Protein AF-A0A1I5PZD2-F1 (afdb_monomer)

Foldseek 3Di:
DDWDWLVQLLVLCLPPLNQLLLVLLVVLLVLLVVLLVLLVVLLQVLLVLLQVDDDPVSVVSSVVSLVSSVVSVVSSLVSLQLSLLSVLCSCCCRGVVHNPPDPPVVVVVSSVSSVVVCVVVVVVSVVQSPADLQDVQHHRRCVDDDPDIDDRLVSLLSVLVVLLLVVVVLVVVVVVVVVVVVVVVVVVVVVDVVPGDHDPVSVCSNCVSVVVVVVLVVVLVVLLVVLSVVLVVLSVVCVVPNDPVSSVVSSVSVSVNSSRSDHSPVVCCRVCRSVSVVVVSVD

Secondary structure (DSSP, 8-state):
-----HHHHHHHHTSHHHHHHHHHHHHHHHHHHHHHHHHHHHHHHHHHHHTT---HHHHHHHHHHHHHHHHHHHHHHHHHHHHHHHHHHHHHHHHS--TTSS-HHHHHHHHHHHHHHHHHTHHHHHHHTT-BTTSSS--SBTSS--SS---HHHHHHHHHHHHHHHHHHHHHHHHHHHHHHHHHHHHHHHHHHHH----HHHHHHHHHHHHHHHHHHHHHHHHHHHHHHHHHHHHHHHHHS--HHHHHHHHHHHHHHHTSS----HHHHHHHHHHHHHHHHT-

Sequence (283 aa):
MNLPDSTEIKKRQNEEENIMMQCASGYYFNIGERTNYICWVFCFLSAAISFKGDQIFGVIAMLALDILTIVAGYIMTWSVKIAADLRELFDARVLFNNNEAFDSLKRQYLKEKALRIISVHKDHYEKISKTNGESNPPGKMDWYTFNKDFSPIYSQLECQRQNKWWNKKMVKIRKIILVIILVTLVGTGIIVFSKVTLSAIGLINAFGIVMFRVHERMRSHFKYHDTSVSIDTLYESASKNISIEKIENLQKYINERRHLPVFEMNIVHRLSATKYTKLYNQI

Structure (mmCIF, N/CA/C/O backbone):
data_AF-A0A1I5PZD2-F1
#
_entry.id   AF-A0A1I5PZD2-F1
#
loop_
_atom_site.group_PDB
_atom_site.id
_atom_site.type_symbol
_atom_site.label_atom_id
_atom_site.label_alt_id
_atom_site.label_comp_id
_atom_site.label_asym_id
_atom_site.label_entity_id
_atom_site.label_seq_id
_atom_site.pdbx_PDB_ins_code
_atom_site.Cartn_x
_atom_site.Cartn_y
_atom_site.Cartn_z
_atom_site.occupancy
_atom_site.B_iso_or_equiv
_atom_site.auth_seq_id
_atom_site.auth_comp_id
_atom_site.auth_asym_id
_atom_site.auth_atom_id
_atom_site.pdbx_PDB_model_num
ATOM 1 N N . MET A 1 1 ? -7.670 -11.772 25.496 1.00 62.91 1 MET A N 1
ATOM 2 C CA . MET A 1 1 ? -7.567 -10.394 24.972 1.00 62.91 1 MET A CA 1
ATOM 3 C C . MET A 1 1 ? -8.884 -9.682 25.248 1.00 62.91 1 MET A C 1
ATOM 5 O O . MET A 1 1 ? -9.918 -10.286 24.992 1.00 62.91 1 MET A O 1
ATOM 9 N N . ASN A 1 2 ? -8.870 -8.472 25.819 1.00 82.81 2 ASN A N 1
ATOM 10 C CA . ASN A 1 2 ? -10.099 -7.695 26.025 1.00 82.81 2 ASN A CA 1
ATOM 11 C C . ASN A 1 2 ? -10.330 -6.812 24.794 1.00 82.81 2 ASN A C 1
ATOM 13 O O . ASN A 1 2 ? -9.541 -5.898 24.546 1.00 82.81 2 ASN A O 1
ATOM 17 N N . LEU A 1 3 ? -11.341 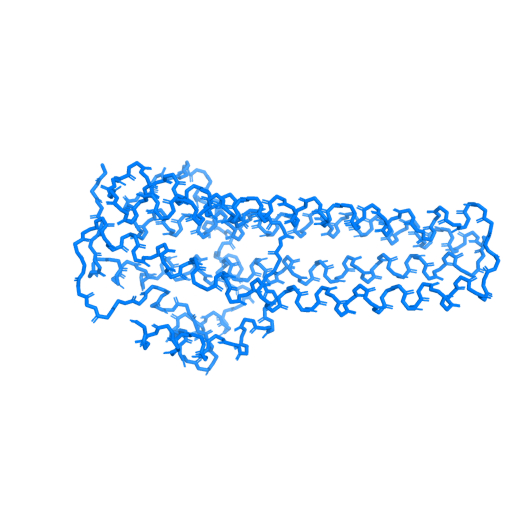-7.148 23.993 1.00 92.00 3 LEU A N 1
ATOM 18 C CA . LEU A 1 3 ? -11.635 -6.439 22.752 1.00 92.00 3 LEU A CA 1
ATOM 19 C C . LEU A 1 3 ? -12.380 -5.126 23.058 1.00 92.00 3 LEU A C 1
ATOM 21 O O . LEU A 1 3 ? -13.299 -5.143 23.876 1.00 92.00 3 LEU A O 1
ATOM 25 N N . PRO A 1 4 ? -12.021 -4.009 22.404 1.00 94.44 4 PRO A N 1
ATOM 26 C CA . PRO A 1 4 ? -12.721 -2.742 22.563 1.00 94.44 4 PRO A CA 1
ATOM 27 C C . PRO A 1 4 ? -14.086 -2.759 21.862 1.00 94.44 4 PRO A C 1
ATOM 29 O O . PRO A 1 4 ? -14.249 -3.378 20.807 1.00 94.44 4 PRO A O 1
ATOM 32 N N . ASP A 1 5 ? -15.065 -2.057 22.428 1.00 96.12 5 ASP A N 1
ATOM 33 C CA . ASP A 1 5 ? -16.354 -1.795 21.780 1.00 96.12 5 ASP A CA 1
ATOM 34 C C . ASP A 1 5 ? -16.271 -0.643 20.758 1.00 96.12 5 ASP A C 1
ATOM 36 O O . ASP A 1 5 ? -15.212 -0.054 20.525 1.00 96.12 5 ASP A O 1
ATOM 40 N N . SER A 1 6 ? -17.386 -0.325 20.091 1.00 96.00 6 SER A N 1
ATOM 41 C CA . SER A 1 6 ? -17.401 0.723 19.061 1.00 96.00 6 SER A CA 1
ATOM 42 C C . SER A 1 6 ? -17.073 2.113 19.612 1.00 96.00 6 SER A C 1
ATOM 44 O O . SER A 1 6 ? -16.479 2.926 18.904 1.00 96.00 6 SER A O 1
ATOM 46 N N . THR A 1 7 ? -17.445 2.402 20.858 1.00 95.62 7 THR A N 1
ATOM 47 C CA . THR A 1 7 ? -17.193 3.695 21.510 1.00 95.62 7 THR A CA 1
ATOM 48 C C . THR A 1 7 ? -15.715 3.844 21.838 1.00 95.62 7 THR A C 1
ATOM 50 O O . THR A 1 7 ? -15.102 4.880 21.566 1.00 95.62 7 THR A O 1
ATOM 53 N N . GLU A 1 8 ? -15.112 2.780 22.354 1.00 95.81 8 GLU A N 1
ATOM 54 C CA . GLU A 1 8 ? -13.692 2.736 22.646 1.00 95.81 8 GLU A CA 1
ATOM 55 C C . GLU A 1 8 ? -12.842 2.810 21.367 1.00 95.81 8 GLU A C 1
ATOM 57 O O . GLU A 1 8 ? -11.879 3.579 21.323 1.00 95.81 8 GLU A O 1
ATOM 62 N N . ILE A 1 9 ? -13.231 2.113 20.291 1.00 96.62 9 ILE A N 1
ATOM 63 C CA . ILE A 1 9 ? -12.571 2.234 18.978 1.00 96.62 9 ILE A CA 1
ATOM 64 C C . ILE A 1 9 ? -12.654 3.674 18.457 1.00 96.62 9 ILE A C 1
ATOM 66 O O . ILE A 1 9 ? -11.632 4.216 18.027 1.00 96.62 9 ILE A O 1
ATOM 70 N N . LYS A 1 10 ? -13.835 4.315 18.531 1.00 96.12 10 LYS A N 1
ATOM 71 C CA . LYS A 1 10 ? -14.034 5.717 18.113 1.00 96.12 10 LYS A CA 1
ATOM 72 C C . LYS A 1 10 ? -13.085 6.674 18.829 1.00 96.12 10 LYS A C 1
ATOM 74 O O . LYS A 1 10 ? -12.551 7.587 18.202 1.00 96.12 10 LYS A O 1
ATOM 79 N N . LYS A 1 11 ? -12.851 6.457 20.123 1.00 96.06 11 LYS A N 1
ATOM 80 C CA . LYS A 1 11 ? -11.901 7.251 20.905 1.00 96.06 11 LYS A CA 1
ATOM 81 C C . LYS A 1 11 ? -10.459 6.963 20.485 1.00 96.06 11 LYS A C 1
ATOM 83 O O . LYS A 1 11 ? -9.738 7.883 20.109 1.00 96.06 11 LYS A O 1
ATOM 88 N N . ARG A 1 12 ? -10.054 5.690 20.505 1.00 95.94 12 ARG A N 1
ATOM 89 C CA . ARG A 1 12 ? -8.665 5.265 20.271 1.00 95.94 12 ARG A CA 1
ATOM 90 C C . ARG A 1 12 ? -8.154 5.653 18.893 1.00 95.94 12 ARG A C 1
ATOM 92 O O . ARG A 1 12 ? -7.040 6.151 18.775 1.00 95.94 12 ARG A O 1
ATOM 99 N N . GLN A 1 13 ? -8.949 5.456 17.841 1.00 96.44 13 GLN A N 1
ATOM 100 C CA . GLN A 1 13 ? -8.508 5.766 16.475 1.00 96.44 13 GLN A CA 1
ATOM 101 C C . GLN A 1 13 ? -8.133 7.241 16.279 1.00 96.44 13 GLN A C 1
ATOM 103 O O . GLN A 1 13 ? -7.307 7.548 15.422 1.00 96.44 13 GLN A O 1
ATOM 108 N N . ASN A 1 14 ? -8.723 8.123 17.090 1.00 96.69 14 ASN A N 1
ATOM 109 C CA . ASN A 1 14 ? -8.531 9.565 17.042 1.00 96.69 14 ASN A CA 1
ATOM 110 C C . ASN A 1 14 ? -7.495 10.072 18.064 1.00 96.69 14 ASN A C 1
ATOM 112 O O . ASN A 1 14 ? -7.301 11.278 18.199 1.00 96.69 14 ASN A O 1
ATOM 116 N N . GLU A 1 15 ? -6.809 9.176 18.779 1.00 96.25 15 GLU A N 1
ATOM 117 C CA . GLU A 1 15 ? -5.638 9.543 19.575 1.00 96.25 15 GLU A CA 1
ATOM 118 C C . GLU A 1 15 ? -4.513 10.041 18.663 1.00 96.25 15 GLU A C 1
ATOM 120 O O . GLU A 1 15 ? -4.276 9.490 17.584 1.00 96.25 15 GLU A O 1
ATOM 125 N N . GLU A 1 16 ? -3.776 11.053 19.125 1.00 94.44 16 GLU A N 1
ATOM 126 C CA . GLU A 1 16 ? -2.736 11.726 18.340 1.00 94.44 16 GLU A CA 1
ATOM 127 C C . GLU A 1 16 ? -1.722 10.742 17.742 1.00 94.44 16 GLU A C 1
ATOM 129 O O . GLU A 1 16 ? -1.409 10.806 16.553 1.00 94.44 16 GLU A O 1
ATOM 134 N N . GLU A 1 17 ? -1.256 9.775 18.534 1.00 93.88 17 GLU A N 1
ATOM 135 C CA . GLU A 1 17 ? -0.272 8.795 18.077 1.00 93.88 17 GLU A CA 1
ATOM 136 C C . GLU A 1 17 ? -0.831 7.860 16.990 1.00 93.88 17 GLU A C 1
ATOM 138 O O . GLU A 1 17 ? -0.124 7.512 16.043 1.00 93.88 17 GLU A O 1
ATOM 143 N N . ASN A 1 18 ? -2.110 7.488 17.077 1.00 95.69 18 ASN A N 1
ATOM 144 C CA . ASN A 1 18 ? -2.757 6.612 16.101 1.00 95.69 18 ASN A CA 1
ATOM 145 C C . ASN A 1 18 ? -3.035 7.364 14.788 1.00 95.69 18 ASN A C 1
ATOM 147 O O . ASN A 1 18 ? -2.766 6.832 13.706 1.00 95.69 18 ASN A O 1
ATOM 151 N N . ILE A 1 19 ? -3.467 8.628 14.864 1.00 96.12 19 ILE A N 1
ATOM 152 C CA . ILE A 1 19 ? -3.591 9.510 13.692 1.00 96.12 19 ILE A CA 1
ATOM 153 C C . ILE A 1 19 ? -2.223 9.709 13.028 1.00 96.12 19 ILE A C 1
ATOM 155 O O . ILE A 1 19 ? -2.100 9.596 11.805 1.00 96.12 19 ILE A O 1
ATOM 159 N N . MET A 1 20 ? -1.173 9.943 13.818 1.00 95.88 20 MET A N 1
ATOM 160 C CA . MET A 1 20 ? 0.204 10.066 13.341 1.00 95.88 20 MET A CA 1
ATOM 161 C C . MET A 1 20 ? 0.630 8.823 12.541 1.00 95.88 20 MET A C 1
ATOM 163 O O . MET A 1 20 ? 1.100 8.950 11.407 1.00 95.88 20 MET A O 1
ATOM 167 N N . MET A 1 21 ? 0.406 7.615 13.073 1.00 95.56 21 MET A N 1
ATOM 168 C CA . MET A 1 21 ? 0.700 6.363 12.359 1.00 95.56 21 MET A CA 1
ATOM 169 C C . MET A 1 21 ? -0.077 6.248 11.042 1.00 95.56 21 MET A C 1
ATOM 171 O O . MET A 1 21 ? 0.491 5.846 10.024 1.00 95.56 21 MET A O 1
ATOM 175 N N . GLN A 1 22 ? -1.351 6.646 11.025 1.00 95.19 22 GLN A N 1
ATOM 176 C CA . GLN A 1 22 ? -2.187 6.612 9.823 1.00 95.19 22 GLN A CA 1
ATOM 177 C C . GLN A 1 22 ? -1.740 7.579 8.736 1.00 95.19 22 GLN A C 1
ATOM 179 O O . GLN A 1 22 ? -1.703 7.233 7.547 1.00 95.19 22 GLN A O 1
ATOM 184 N N . CYS A 1 23 ? -1.393 8.798 9.135 1.00 95.06 23 CYS A N 1
ATOM 185 C CA . CYS A 1 23 ? -0.821 9.792 8.246 1.00 95.06 23 CYS A CA 1
ATOM 186 C C . CYS A 1 23 ? 0.484 9.262 7.647 1.00 95.06 23 CYS A C 1
ATOM 188 O O . CYS A 1 23 ? 0.610 9.196 6.422 1.00 95.06 23 CYS A O 1
ATOM 190 N N . ALA A 1 24 ? 1.414 8.811 8.494 1.00 96.88 24 ALA A N 1
ATOM 191 C CA . ALA A 1 24 ? 2.701 8.267 8.075 1.00 96.88 24 ALA A CA 1
ATOM 192 C C . ALA A 1 24 ? 2.553 7.062 7.132 1.00 96.88 24 ALA A C 1
ATOM 194 O O . ALA A 1 24 ? 3.200 7.029 6.084 1.00 96.88 24 ALA A O 1
ATOM 195 N N . SER A 1 25 ? 1.656 6.120 7.442 1.00 96.25 25 SER A N 1
ATOM 196 C CA . SER A 1 25 ? 1.333 4.982 6.571 1.00 96.25 25 SER A CA 1
ATOM 197 C C . SER A 1 25 ? 0.903 5.457 5.177 1.00 96.25 25 SER A C 1
ATOM 199 O O . SER A 1 25 ? 1.443 5.007 4.165 1.00 96.25 25 SER A O 1
ATOM 201 N N . GLY A 1 26 ? 0.013 6.455 5.108 1.00 93.81 26 GLY A N 1
ATOM 202 C CA . GLY A 1 26 ? -0.402 7.071 3.846 1.00 93.81 26 GLY A CA 1
ATOM 203 C C . GLY A 1 26 ? 0.753 7.698 3.053 1.00 93.81 26 GLY A C 1
ATOM 204 O O . GLY A 1 26 ? 0.819 7.529 1.835 1.00 93.81 26 GLY A O 1
ATOM 205 N N . TYR A 1 27 ? 1.690 8.388 3.712 1.00 94.81 27 TYR A N 1
ATOM 206 C CA . TYR A 1 27 ? 2.874 8.936 3.038 1.00 94.81 27 TYR A CA 1
ATOM 207 C C . TYR A 1 27 ? 3.778 7.843 2.473 1.00 94.81 27 TYR A C 1
ATOM 209 O O . TYR A 1 27 ? 4.188 7.943 1.318 1.00 94.81 27 TYR A O 1
ATOM 217 N N . TYR A 1 28 ? 4.064 6.792 3.241 1.00 96.69 28 TYR A N 1
ATOM 218 C CA . TYR A 1 28 ? 4.914 5.696 2.775 1.00 96.69 28 TYR A CA 1
ATOM 219 C C . TYR A 1 28 ? 4.277 4.906 1.624 1.00 96.69 28 TYR A C 1
ATOM 221 O O . TYR A 1 28 ? 4.975 4.585 0.661 1.00 96.69 28 TYR A O 1
ATOM 229 N N . PHE A 1 29 ? 2.956 4.682 1.638 1.00 95.25 29 PHE A N 1
ATOM 230 C CA . PHE A 1 29 ? 2.258 4.127 0.472 1.00 95.25 29 PHE A CA 1
ATOM 231 C C . PHE A 1 29 ? 2.396 5.031 -0.757 1.00 95.25 29 PHE A C 1
ATOM 233 O O . PHE A 1 29 ? 2.694 4.539 -1.844 1.00 95.25 29 PHE A O 1
ATOM 240 N N . ASN A 1 30 ? 2.258 6.350 -0.585 1.00 93.75 30 ASN A N 1
ATOM 241 C CA . ASN A 1 30 ? 2.423 7.315 -1.674 1.00 93.75 30 ASN A CA 1
ATOM 242 C C . ASN A 1 30 ? 3.857 7.363 -2.214 1.00 93.75 30 ASN A C 1
ATOM 244 O O . ASN A 1 30 ? 4.042 7.549 -3.416 1.00 93.75 30 ASN A O 1
ATOM 248 N N . ILE A 1 31 ? 4.868 7.217 -1.353 1.00 95.12 31 ILE A N 1
ATOM 249 C CA . ILE A 1 31 ? 6.269 7.088 -1.775 1.00 95.12 31 ILE A CA 1
ATOM 250 C C . ILE A 1 31 ? 6.421 5.816 -2.602 1.00 95.12 31 ILE A C 1
ATOM 252 O O . ILE A 1 31 ? 6.886 5.895 -3.734 1.00 95.12 31 ILE A O 1
ATOM 256 N N . GLY A 1 32 ? 5.953 4.673 -2.090 1.00 96.12 32 GLY A N 1
ATOM 257 C CA . GLY A 1 32 ? 5.998 3.405 -2.815 1.00 96.12 32 GLY A CA 1
ATOM 258 C C . GLY A 1 32 ? 5.338 3.497 -4.192 1.00 96.12 32 GLY A C 1
ATOM 259 O O . GLY A 1 32 ? 5.927 3.080 -5.186 1.00 96.12 32 GLY A O 1
ATOM 260 N N . GLU A 1 33 ? 4.162 4.117 -4.276 1.00 94.44 33 GLU A N 1
ATOM 261 C CA . GLU A 1 33 ? 3.443 4.314 -5.535 1.00 94.44 33 GLU A CA 1
ATOM 262 C C . GLU A 1 33 ? 4.227 5.196 -6.521 1.00 94.44 33 GLU A C 1
ATOM 264 O O . GLU A 1 33 ? 4.401 4.823 -7.682 1.00 94.44 33 GLU A O 1
ATOM 269 N N . ARG A 1 34 ? 4.760 6.341 -6.071 1.00 94.56 34 ARG A N 1
ATOM 270 C CA . ARG A 1 34 ? 5.576 7.226 -6.924 1.00 94.56 34 ARG A CA 1
ATOM 271 C C . ARG A 1 34 ? 6.846 6.536 -7.401 1.00 94.56 34 ARG A C 1
ATOM 273 O O . ARG A 1 34 ? 7.188 6.632 -8.575 1.00 94.56 34 ARG A O 1
ATOM 280 N N . THR A 1 35 ? 7.525 5.814 -6.516 1.00 95.19 35 THR A N 1
ATOM 281 C CA . THR A 1 35 ? 8.722 5.050 -6.868 1.00 95.19 35 THR A CA 1
ATOM 282 C C . THR A 1 35 ? 8.395 3.939 -7.867 1.00 95.19 35 THR A C 1
ATOM 284 O O . THR A 1 35 ? 9.183 3.697 -8.777 1.00 95.19 35 THR A O 1
ATOM 287 N N . ASN A 1 36 ? 7.219 3.310 -7.773 1.00 94.31 36 ASN A N 1
ATOM 288 C CA . ASN A 1 36 ? 6.751 2.367 -8.787 1.00 94.31 36 ASN A CA 1
ATOM 289 C C . ASN A 1 36 ? 6.576 3.039 -10.160 1.00 94.31 36 ASN A C 1
ATOM 291 O O . ASN A 1 36 ? 6.979 2.458 -11.163 1.00 94.31 36 ASN A O 1
ATOM 295 N N . TYR A 1 37 ? 6.034 4.260 -10.225 1.00 92.56 37 TYR A N 1
ATOM 296 C CA . TYR A 1 37 ? 5.949 5.005 -11.488 1.00 92.56 37 TYR A CA 1
ATOM 297 C C . TYR A 1 37 ? 7.329 5.350 -12.054 1.00 92.56 37 TYR A C 1
ATOM 299 O O . TYR A 1 37 ? 7.573 5.114 -13.233 1.00 92.56 37 TYR A O 1
ATOM 307 N N . ILE A 1 38 ? 8.251 5.828 -11.213 1.00 94.62 38 ILE A N 1
ATOM 308 C CA . ILE A 1 38 ? 9.642 6.108 -11.607 1.00 94.62 38 ILE A CA 1
ATOM 309 C C . ILE A 1 38 ? 10.322 4.844 -12.149 1.00 94.62 38 ILE A C 1
ATOM 311 O O . ILE A 1 38 ? 10.994 4.893 -13.172 1.00 94.62 38 ILE A O 1
ATOM 315 N N . CYS A 1 39 ? 10.097 3.701 -11.501 1.00 94.19 39 CYS A N 1
ATOM 316 C CA . CYS A 1 39 ? 10.617 2.413 -11.940 1.00 94.19 39 CYS A CA 1
ATOM 317 C C . CYS A 1 39 ? 10.148 2.066 -13.363 1.00 94.19 39 CYS A C 1
ATOM 319 O O . CYS A 1 39 ? 10.972 1.728 -14.206 1.00 94.19 39 CYS A O 1
ATOM 321 N N . TRP A 1 40 ? 8.855 2.228 -13.667 1.00 92.81 40 TRP A N 1
ATOM 322 C CA . TRP A 1 40 ? 8.338 2.017 -15.024 1.00 92.81 40 TRP A CA 1
ATOM 323 C C . TRP A 1 40 ? 8.907 3.005 -16.044 1.00 92.81 40 TRP A C 1
ATOM 325 O O . TRP A 1 40 ? 9.207 2.606 -17.166 1.00 92.81 40 TRP A O 1
ATOM 335 N N . VAL A 1 41 ? 9.100 4.270 -15.659 1.00 94.00 41 VAL A N 1
ATOM 336 C CA . VAL A 1 41 ? 9.759 5.265 -16.518 1.00 94.00 41 VAL A CA 1
ATOM 337 C C . VAL A 1 41 ? 11.179 4.816 -16.865 1.00 94.00 41 VAL A C 1
ATOM 339 O O . VAL A 1 41 ? 11.531 4.813 -18.040 1.00 94.00 41 VAL A O 1
ATOM 342 N N . PHE A 1 42 ? 11.973 4.374 -15.886 1.00 94.81 42 PHE A N 1
ATOM 343 C CA . PHE A 1 42 ? 13.318 3.857 -16.150 1.00 94.81 42 PHE A CA 1
ATOM 344 C C . PHE A 1 42 ? 13.305 2.610 -17.039 1.00 94.81 42 PHE A C 1
ATOM 346 O O . PHE A 1 42 ? 14.091 2.558 -17.982 1.00 94.81 42 PHE A O 1
ATOM 353 N N . CYS A 1 43 ? 12.373 1.670 -16.834 1.00 91.56 43 CYS A N 1
ATOM 354 C CA . CYS A 1 43 ? 12.221 0.510 -17.720 1.00 91.56 43 CYS A CA 1
ATOM 355 C C . CYS A 1 43 ? 11.962 0.916 -19.173 1.00 91.56 43 CYS A C 1
ATOM 357 O O . CYS A 1 43 ? 12.612 0.406 -20.082 1.00 91.56 43 CYS A O 1
ATOM 359 N N . PHE A 1 44 ? 11.012 1.826 -19.405 1.00 89.25 44 PHE A N 1
ATOM 360 C CA . PHE A 1 44 ? 10.661 2.238 -20.763 1.00 89.25 44 PHE A CA 1
ATOM 361 C C . PHE A 1 44 ? 11.753 3.081 -21.416 1.00 89.25 44 PHE A C 1
ATOM 363 O O . PHE A 1 44 ? 11.966 2.950 -22.617 1.00 89.25 44 PHE A O 1
ATOM 370 N N . LEU A 1 45 ? 12.468 3.908 -20.650 1.00 91.25 45 LEU A N 1
ATOM 371 C CA . LEU A 1 45 ? 13.627 4.642 -21.158 1.00 91.25 45 LEU A CA 1
ATOM 372 C C . LEU A 1 45 ? 14.775 3.697 -21.528 1.00 91.25 45 LEU A C 1
ATOM 374 O O . LEU A 1 45 ? 15.362 3.871 -22.592 1.00 91.25 45 LEU A O 1
ATOM 378 N N . SER A 1 46 ? 15.052 2.686 -20.698 1.00 90.00 46 SER A N 1
ATOM 379 C CA . SER A 1 46 ? 16.064 1.662 -20.988 1.00 90.00 46 SER A CA 1
ATOM 380 C C . SER A 1 46 ? 15.726 0.936 -22.295 1.00 90.00 46 SER A C 1
ATOM 382 O O . SER A 1 46 ? 16.516 0.954 -23.240 1.00 90.00 46 SER A O 1
ATOM 384 N N . ALA A 1 47 ? 14.482 0.459 -22.420 1.00 86.38 47 ALA A N 1
ATOM 385 C CA . ALA A 1 47 ? 13.983 -0.179 -23.637 1.00 86.38 47 ALA A CA 1
ATOM 386 C C . ALA A 1 47 ? 14.040 0.743 -24.870 1.00 86.38 47 ALA A C 1
ATOM 388 O O . ALA A 1 47 ? 14.409 0.315 -25.962 1.00 86.38 47 ALA A O 1
ATOM 389 N N . ALA A 1 48 ? 13.702 2.027 -24.706 1.00 85.44 48 ALA A N 1
ATOM 390 C CA . ALA A 1 48 ? 13.738 3.012 -25.784 1.00 85.44 48 ALA A CA 1
ATOM 391 C C . ALA A 1 48 ? 15.155 3.234 -26.335 1.00 85.44 48 ALA A C 1
ATOM 393 O O . ALA A 1 48 ? 15.325 3.404 -27.544 1.00 85.44 48 ALA A O 1
ATOM 394 N N . ILE A 1 49 ? 16.171 3.227 -25.466 1.00 86.69 49 ILE A N 1
ATOM 395 C CA . ILE A 1 49 ? 17.576 3.359 -25.871 1.00 86.69 49 ILE A CA 1
ATOM 396 C C . ILE A 1 49 ? 18.025 2.120 -26.652 1.00 86.69 49 ILE A C 1
ATOM 398 O O . ILE A 1 49 ? 18.735 2.277 -27.646 1.00 86.69 49 ILE A O 1
ATOM 402 N N . SER A 1 50 ? 17.545 0.922 -26.292 1.00 80.56 50 SER A N 1
ATOM 403 C CA . SER A 1 50 ? 17.867 -0.321 -27.013 1.00 80.56 50 SER A CA 1
ATOM 404 C C . SER A 1 50 ? 17.476 -0.270 -28.495 1.00 80.56 50 SER A C 1
ATOM 406 O O . SER A 1 50 ? 18.139 -0.880 -29.330 1.00 80.56 50 SER A O 1
ATOM 408 N N . PHE A 1 51 ? 16.443 0.501 -28.856 1.00 77.56 51 PHE A N 1
ATOM 409 C CA . PHE A 1 51 ? 16.015 0.664 -30.250 1.00 77.56 51 PHE A CA 1
ATOM 410 C C . PHE A 1 51 ? 16.935 1.553 -31.103 1.00 77.56 51 PHE A C 1
ATOM 412 O O . PHE A 1 51 ? 16.795 1.557 -32.324 1.00 77.56 51 PHE A O 1
ATOM 419 N N . LYS A 1 52 ? 17.876 2.300 -30.506 1.00 75.38 52 LYS A N 1
ATOM 420 C CA . LYS A 1 52 ? 18.815 3.173 -31.240 1.00 75.38 52 LYS A CA 1
ATOM 421 C C . LYS A 1 52 ? 20.112 2.475 -31.684 1.00 75.38 52 LYS A C 1
ATOM 423 O O . LYS A 1 52 ? 20.931 3.111 -32.345 1.00 75.38 52 LYS A O 1
ATOM 428 N N . GLY A 1 53 ? 20.278 1.186 -31.376 1.00 65.50 53 GLY A N 1
ATOM 429 C CA . GLY A 1 53 ? 21.439 0.376 -31.763 1.00 65.50 53 GLY A CA 1
ATOM 430 C C . GLY A 1 53 ? 22.586 0.376 -30.743 1.00 65.50 53 GLY A C 1
ATOM 431 O O . GLY A 1 53 ? 22.560 1.087 -29.738 1.00 65.50 53 GLY A O 1
ATOM 432 N N . ASP A 1 54 ? 23.609 -0.436 -31.018 1.00 67.25 54 ASP A N 1
ATOM 433 C CA . ASP A 1 54 ? 24.651 -0.840 -30.058 1.00 67.25 54 ASP A CA 1
ATOM 434 C C . ASP A 1 54 ? 25.816 0.164 -29.941 1.00 67.25 54 ASP A C 1
ATOM 436 O O . ASP A 1 54 ? 26.993 -0.180 -30.055 1.00 67.25 54 ASP A O 1
ATOM 440 N N . GLN A 1 55 ? 25.510 1.443 -29.708 1.00 80.38 55 GLN A N 1
ATOM 441 C CA . GLN A 1 55 ? 26.542 2.426 -29.360 1.00 80.38 55 GLN A CA 1
ATOM 442 C C . GLN A 1 55 ? 26.980 2.247 -27.901 1.00 80.38 55 GLN A C 1
ATOM 444 O O . GLN A 1 55 ? 26.138 2.113 -27.013 1.00 80.38 55 GLN A O 1
ATOM 449 N N . ILE A 1 56 ? 28.287 2.328 -27.624 1.00 83.06 56 ILE A N 1
ATOM 450 C CA . ILE A 1 56 ? 28.841 2.082 -26.278 1.00 83.06 56 ILE A CA 1
ATOM 451 C C . ILE A 1 56 ? 28.204 2.968 -25.194 1.00 83.06 56 ILE A C 1
ATOM 453 O O . ILE A 1 56 ? 27.859 2.487 -24.117 1.00 83.06 56 ILE A O 1
ATOM 457 N N . PHE A 1 57 ? 27.948 4.242 -25.505 1.00 85.00 57 PHE A N 1
ATOM 458 C CA . PHE A 1 57 ? 27.250 5.163 -24.604 1.00 85.00 57 PHE A CA 1
ATOM 459 C C . PHE A 1 57 ? 25.783 4.773 -24.378 1.00 85.00 57 PHE A C 1
ATOM 461 O O . PHE A 1 57 ? 25.273 4.944 -23.273 1.00 85.00 57 PHE A O 1
ATOM 468 N N . GLY A 1 58 ? 25.117 4.216 -25.393 1.00 85.31 58 GLY A N 1
ATOM 469 C CA . GLY A 1 58 ? 23.762 3.679 -25.273 1.00 85.31 58 GLY A CA 1
ATOM 470 C C . GLY A 1 58 ? 23.716 2.480 -24.330 1.00 85.31 58 GLY A C 1
ATOM 471 O O . GLY A 1 58 ? 22.879 2.445 -23.433 1.00 85.31 58 GLY A O 1
ATOM 472 N N . VAL A 1 59 ? 24.667 1.549 -24.458 1.00 84.00 59 VAL A N 1
ATOM 473 C CA . VAL A 1 59 ? 24.788 0.383 -23.564 1.00 84.00 59 VAL A CA 1
ATOM 474 C C . VAL A 1 59 ? 25.011 0.805 -22.114 1.00 84.00 59 VAL A C 1
ATOM 476 O O . VAL A 1 59 ? 24.304 0.335 -21.225 1.00 84.00 59 VAL A O 1
ATOM 479 N N . ILE A 1 60 ? 25.933 1.739 -21.868 1.00 88.56 60 ILE A N 1
ATOM 480 C CA . ILE A 1 60 ? 26.192 2.261 -20.518 1.00 88.56 60 ILE A CA 1
ATOM 481 C C . ILE A 1 60 ? 24.936 2.926 -19.936 1.00 88.56 60 ILE A C 1
ATOM 483 O O . ILE A 1 60 ? 24.590 2.681 -18.779 1.00 88.56 60 ILE A O 1
ATOM 487 N N . ALA A 1 61 ? 24.230 3.739 -20.728 1.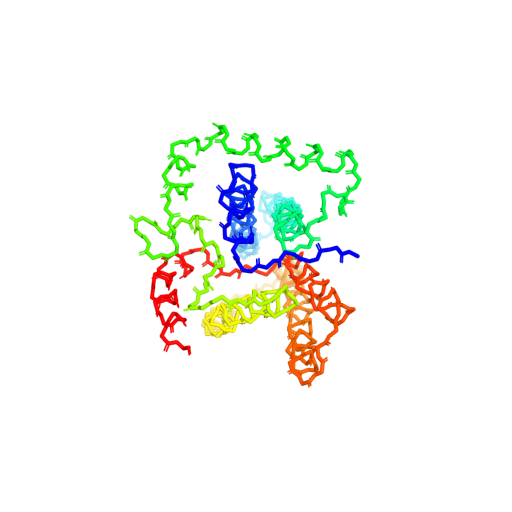00 90.31 61 ALA A N 1
ATOM 488 C CA . ALA A 1 61 ? 23.010 4.409 -20.284 1.00 90.31 61 ALA A CA 1
ATOM 489 C C . ALA A 1 61 ? 21.886 3.416 -19.937 1.00 90.31 61 ALA A C 1
ATOM 491 O O . ALA A 1 61 ? 21.214 3.595 -18.921 1.00 90.31 61 ALA A O 1
ATOM 492 N N . MET A 1 62 ? 21.708 2.355 -20.733 1.00 89.44 62 MET A N 1
ATOM 493 C CA . MET A 1 62 ? 20.744 1.283 -20.448 1.00 89.44 62 MET A CA 1
ATOM 494 C C . MET A 1 62 ? 21.064 0.577 -19.131 1.00 89.44 62 MET A C 1
ATOM 496 O O . MET A 1 62 ? 20.213 0.511 -18.248 1.00 89.44 62 MET A O 1
ATOM 500 N N . LEU A 1 63 ? 22.313 0.135 -18.948 1.00 88.88 63 LEU A N 1
ATOM 501 C CA . LEU A 1 63 ? 22.737 -0.540 -17.717 1.00 88.88 63 LEU A CA 1
ATOM 502 C C . LEU A 1 63 ? 22.532 0.344 -16.480 1.00 88.88 63 LEU A C 1
ATOM 504 O O . LEU A 1 63 ? 22.072 -0.133 -15.442 1.00 88.88 63 LEU A O 1
ATOM 508 N N . ALA A 1 64 ? 22.821 1.644 -16.586 1.00 92.94 64 ALA A N 1
ATOM 509 C CA . ALA A 1 64 ? 22.563 2.590 -15.507 1.00 92.94 64 ALA A CA 1
ATOM 510 C C . ALA A 1 64 ? 21.062 2.686 -15.173 1.00 92.94 64 ALA A C 1
ATOM 512 O O . ALA A 1 64 ? 20.692 2.648 -13.998 1.00 92.94 64 ALA A O 1
ATOM 513 N N . LEU A 1 65 ? 20.187 2.767 -16.181 1.00 94.56 65 LEU A N 1
ATOM 514 C CA . LEU A 1 65 ? 18.732 2.796 -15.986 1.00 94.56 65 LEU A CA 1
ATOM 515 C C . LEU A 1 65 ? 18.190 1.487 -15.400 1.00 94.56 65 LEU A C 1
ATOM 517 O O . LEU A 1 65 ? 17.284 1.527 -14.565 1.00 94.56 65 LEU A O 1
ATOM 521 N N . ASP A 1 66 ? 18.754 0.342 -15.770 1.00 92.00 66 ASP A N 1
ATOM 522 C CA . ASP A 1 66 ? 18.370 -0.960 -15.219 1.00 92.00 66 ASP A CA 1
ATOM 523 C C . ASP A 1 66 ? 18.757 -1.072 -13.738 1.00 92.00 66 ASP A C 1
ATOM 525 O O . ASP A 1 66 ? 17.942 -1.481 -12.905 1.00 92.00 66 ASP A O 1
ATOM 529 N N . ILE A 1 67 ? 19.954 -0.608 -13.365 1.00 94.00 67 ILE A N 1
ATOM 530 C CA . ILE A 1 67 ? 20.371 -0.514 -11.957 1.00 94.00 67 ILE A CA 1
ATOM 531 C C . ILE A 1 67 ? 19.422 0.409 -11.184 1.00 94.00 67 ILE A C 1
ATOM 533 O O . ILE A 1 67 ? 18.921 0.037 -10.119 1.00 94.00 67 ILE A O 1
ATOM 537 N N . LEU A 1 68 ? 19.113 1.591 -11.726 1.00 96.38 68 LEU A N 1
ATOM 538 C CA . LEU A 1 68 ? 18.170 2.528 -11.109 1.00 96.38 68 LEU A CA 1
ATOM 539 C C . LEU A 1 68 ? 16.762 1.928 -10.976 1.00 96.38 68 LEU A C 1
ATOM 541 O O . LEU A 1 68 ? 16.085 2.161 -9.973 1.00 96.38 68 LEU A O 1
ATOM 545 N N . THR A 1 69 ? 16.335 1.116 -11.943 1.00 95.19 69 THR A N 1
ATOM 546 C CA . THR A 1 69 ? 15.069 0.372 -11.909 1.00 95.19 69 THR A CA 1
ATOM 547 C C . THR A 1 69 ? 15.033 -0.598 -10.729 1.00 95.19 69 THR A C 1
ATOM 549 O O . THR A 1 69 ? 14.047 -0.620 -9.986 1.00 95.19 69 THR A O 1
ATOM 552 N N . ILE A 1 70 ? 16.103 -1.371 -10.524 1.00 93.19 70 ILE A N 1
ATOM 553 C CA . ILE A 1 70 ? 16.223 -2.328 -9.414 1.00 93.19 70 ILE A CA 1
ATOM 554 C C . ILE A 1 70 ? 16.223 -1.592 -8.068 1.00 93.19 70 ILE A C 1
ATOM 556 O O . ILE A 1 70 ? 15.461 -1.951 -7.165 1.00 93.19 70 ILE A O 1
ATOM 560 N N . VAL A 1 71 ? 17.008 -0.516 -7.947 1.00 96.06 71 VAL A N 1
ATOM 561 C CA . VAL A 1 71 ? 17.064 0.321 -6.735 1.00 96.06 71 VAL A CA 1
ATOM 562 C C . VAL A 1 71 ? 15.690 0.917 -6.416 1.00 96.06 71 VAL A C 1
ATOM 564 O O . VAL A 1 71 ? 15.225 0.834 -5.276 1.00 96.06 71 VAL A O 1
ATOM 567 N N . ALA A 1 72 ? 14.987 1.453 -7.417 1.00 96.31 72 ALA A N 1
ATOM 568 C CA . ALA A 1 72 ? 13.621 1.939 -7.254 1.00 96.31 72 ALA A CA 1
ATOM 569 C C . ALA A 1 72 ? 12.673 0.812 -6.801 1.00 96.31 72 ALA A C 1
ATOM 571 O O . ALA A 1 72 ? 11.868 1.004 -5.889 1.00 96.31 72 ALA A O 1
ATOM 572 N N . GLY A 1 73 ? 12.798 -0.392 -7.368 1.00 94.50 73 GLY A N 1
ATOM 573 C CA . GLY A 1 73 ? 12.036 -1.572 -6.950 1.00 94.50 73 GLY A CA 1
ATOM 574 C C . GLY A 1 73 ? 12.233 -1.933 -5.471 1.00 94.50 73 GLY A C 1
ATOM 575 O O . GLY A 1 73 ? 11.258 -2.242 -4.772 1.00 94.50 73 GLY A O 1
ATOM 576 N N . TYR A 1 74 ? 13.465 -1.828 -4.972 1.00 95.06 74 TYR A N 1
ATOM 577 C CA . TYR A 1 74 ? 13.779 -2.036 -3.559 1.00 95.06 74 TYR A CA 1
ATOM 578 C C . TYR A 1 74 ? 13.147 -0.959 -2.666 1.00 95.06 74 TYR A C 1
ATOM 580 O O . TYR A 1 74 ? 12.427 -1.288 -1.720 1.00 95.06 74 TYR A O 1
ATOM 588 N N . ILE A 1 75 ? 13.332 0.324 -3.001 1.00 96.69 75 ILE A N 1
ATOM 589 C CA . ILE A 1 75 ? 12.768 1.461 -2.248 1.00 96.69 75 ILE A CA 1
ATOM 590 C C . ILE A 1 75 ? 11.238 1.380 -2.186 1.00 96.69 75 ILE A C 1
ATOM 592 O O . ILE A 1 75 ? 10.635 1.619 -1.136 1.00 96.69 75 ILE A O 1
ATOM 596 N N . MET A 1 76 ? 10.603 1.008 -3.298 1.00 96.06 76 MET A N 1
ATOM 597 C CA . MET A 1 76 ? 9.159 0.811 -3.388 1.00 96.06 76 MET A CA 1
ATOM 598 C C . MET A 1 76 ? 8.686 -0.270 -2.406 1.00 96.06 76 MET A C 1
ATOM 600 O O . MET A 1 76 ? 7.760 -0.032 -1.631 1.00 96.06 76 MET A O 1
ATOM 604 N N . THR A 1 77 ? 9.324 -1.443 -2.414 1.00 95.00 77 THR A N 1
ATOM 605 C CA . THR A 1 77 ? 8.954 -2.569 -1.538 1.00 95.00 77 THR A CA 1
ATOM 606 C C . THR A 1 77 ? 9.184 -2.234 -0.066 1.00 95.00 77 THR A C 1
ATOM 608 O O . THR A 1 77 ? 8.329 -2.500 0.777 1.00 95.00 77 THR A O 1
ATOM 611 N N . TRP A 1 78 ? 10.308 -1.585 0.240 1.00 96.31 78 TRP A N 1
ATOM 612 C CA . TRP A 1 78 ? 10.619 -1.098 1.580 1.00 96.31 78 TRP A CA 1
ATOM 613 C C . TRP A 1 78 ? 9.567 -0.105 2.093 1.00 96.31 78 TRP A C 1
ATOM 615 O O . TRP A 1 78 ? 9.091 -0.235 3.221 1.00 96.31 78 TRP A O 1
ATOM 625 N N . SER A 1 79 ? 9.149 0.842 1.249 1.00 97.19 79 SER A N 1
ATOM 626 C CA . SER A 1 79 ? 8.136 1.841 1.608 1.00 97.19 79 SER A CA 1
ATOM 627 C C . SER A 1 79 ? 6.775 1.196 1.877 1.00 97.19 79 SER A C 1
ATOM 629 O O . SER A 1 79 ? 6.133 1.521 2.872 1.00 97.19 79 SER A O 1
ATOM 631 N N . VAL A 1 80 ? 6.358 0.234 1.044 1.00 96.56 80 VAL A N 1
ATOM 632 C CA . VAL A 1 80 ? 5.124 -0.544 1.262 1.00 96.56 80 VAL A CA 1
ATOM 633 C C . VAL A 1 80 ? 5.173 -1.297 2.586 1.00 96.56 80 VAL A C 1
ATOM 635 O O . VAL A 1 80 ? 4.198 -1.270 3.330 1.00 96.56 80 VAL A O 1
ATOM 638 N N . LYS A 1 81 ? 6.311 -1.919 2.912 1.00 96.88 81 LYS A N 1
ATOM 639 C CA . LYS A 1 81 ? 6.477 -2.648 4.172 1.00 96.88 81 LYS A CA 1
ATOM 640 C C . LYS A 1 81 ? 6.307 -1.732 5.384 1.00 96.88 81 LYS A C 1
ATOM 642 O O . LYS A 1 81 ? 5.525 -2.053 6.266 1.00 96.88 81 LYS A O 1
ATOM 647 N N . ILE A 1 82 ? 6.955 -0.565 5.400 1.00 97.75 82 ILE A N 1
ATOM 648 C CA . ILE A 1 82 ? 6.776 0.404 6.497 1.00 97.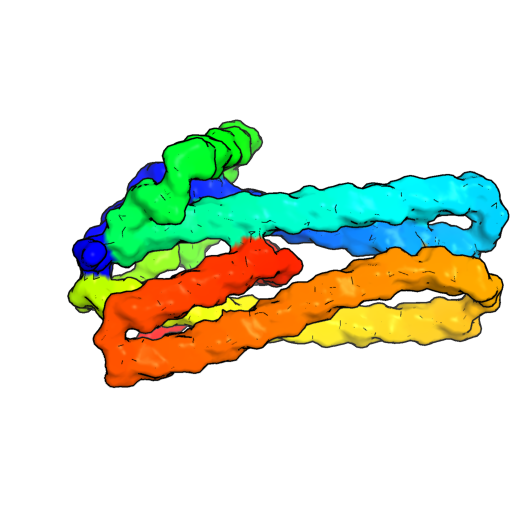75 82 ILE A CA 1
ATOM 649 C C . ILE A 1 82 ? 5.324 0.875 6.586 1.00 97.75 82 ILE A C 1
ATOM 651 O O . ILE A 1 82 ? 4.775 0.978 7.681 1.00 97.75 82 ILE A O 1
ATOM 655 N N . ALA A 1 83 ? 4.694 1.162 5.447 1.00 97.56 83 ALA A N 1
ATOM 656 C CA . ALA A 1 83 ? 3.308 1.602 5.423 1.00 97.56 83 ALA A CA 1
ATOM 657 C C . ALA A 1 83 ? 2.354 0.543 5.996 1.00 97.56 83 ALA A C 1
ATOM 659 O O . ALA A 1 83 ? 1.456 0.884 6.772 1.00 97.56 83 ALA A O 1
ATOM 660 N N . ALA A 1 84 ? 2.565 -0.725 5.635 1.00 97.25 84 ALA A N 1
ATOM 661 C CA . ALA A 1 84 ? 1.802 -1.863 6.126 1.00 97.25 84 ALA A CA 1
ATOM 662 C C . ALA A 1 84 ? 2.045 -2.109 7.621 1.00 97.25 84 ALA A C 1
ATOM 664 O O . ALA A 1 84 ? 1.071 -2.194 8.363 1.00 97.25 84 ALA A O 1
ATOM 665 N N . ASP A 1 85 ? 3.303 -2.103 8.069 1.00 97.62 85 ASP A N 1
ATOM 666 C CA . ASP A 1 85 ? 3.684 -2.249 9.480 1.00 97.62 85 ASP A CA 1
ATOM 667 C C . ASP A 1 85 ? 3.037 -1.158 10.361 1.00 97.62 85 ASP A C 1
ATOM 669 O O . ASP A 1 85 ? 2.497 -1.443 11.427 1.00 97.62 85 ASP A O 1
ATOM 673 N N . LEU A 1 86 ? 3.043 0.106 9.911 1.00 97.69 86 LEU A N 1
ATOM 674 C CA . LEU A 1 86 ? 2.386 1.215 10.623 1.00 97.69 86 LEU A CA 1
ATOM 675 C C . LEU A 1 86 ? 0.871 1.007 10.740 1.00 97.69 86 LEU A C 1
ATOM 677 O O . LEU A 1 86 ? 0.274 1.299 11.776 1.00 97.69 86 LEU A O 1
ATOM 681 N N . ARG A 1 87 ? 0.243 0.508 9.671 1.00 96.00 87 ARG A N 1
ATOM 682 C CA . ARG A 1 87 ? -1.197 0.235 9.620 1.00 96.00 87 ARG A CA 1
ATOM 683 C C . ARG A 1 87 ? -1.576 -0.956 10.503 1.00 96.00 87 ARG A C 1
ATOM 685 O O . ARG A 1 87 ? -2.628 -0.937 11.130 1.00 96.00 87 ARG A O 1
ATOM 692 N N . GLU A 1 88 ? -0.723 -1.972 10.549 1.00 96.62 88 GLU A N 1
ATOM 693 C CA . GLU A 1 88 ? -0.864 -3.135 11.420 1.00 96.62 88 GLU A CA 1
ATOM 694 C C . GLU A 1 88 ? -0.709 -2.756 12.893 1.00 96.62 88 GLU A C 1
ATOM 696 O O . GLU A 1 88 ? -1.546 -3.144 13.703 1.00 96.62 88 GLU A O 1
ATOM 701 N N . LEU A 1 89 ? 0.285 -1.928 13.233 1.00 96.12 89 LEU A N 1
ATOM 702 C CA . LEU A 1 89 ? 0.448 -1.411 14.592 1.00 96.12 89 LEU A CA 1
ATOM 703 C C . LEU A 1 89 ? -0.762 -0.569 15.019 1.00 96.12 89 LEU A C 1
ATOM 705 O O . LEU A 1 89 ? -1.240 -0.711 16.143 1.00 96.12 89 LEU A O 1
ATOM 709 N N . PHE A 1 90 ? -1.292 0.267 14.123 1.00 96.69 90 PHE A N 1
ATOM 710 C CA . PHE A 1 90 ? -2.540 0.984 14.378 1.00 96.69 90 PHE A CA 1
ATOM 711 C C . PHE A 1 90 ? -3.704 0.023 14.645 1.00 96.69 90 PHE A C 1
ATOM 713 O O . PHE A 1 90 ? -4.380 0.169 15.659 1.00 96.69 90 PHE A O 1
ATOM 720 N N . ASP A 1 91 ? -3.944 -0.958 13.767 1.00 95.94 91 ASP A N 1
ATOM 721 C CA . ASP A 1 91 ? -5.076 -1.879 13.924 1.00 95.94 91 ASP A CA 1
ATOM 722 C C . ASP A 1 91 ? -4.926 -2.703 15.212 1.00 95.94 91 ASP A C 1
ATOM 724 O O . ASP A 1 91 ? -5.898 -2.879 15.940 1.00 95.94 91 ASP A O 1
ATOM 728 N N . ALA A 1 92 ? -3.712 -3.133 15.561 1.00 95.00 92 ALA A N 1
ATOM 729 C CA . ALA A 1 92 ? -3.437 -3.820 16.818 1.00 95.00 92 ALA A CA 1
ATOM 730 C C . ALA A 1 92 ? -3.820 -2.977 18.048 1.00 95.00 92 ALA A C 1
ATOM 732 O O . ALA A 1 92 ? -4.510 -3.464 18.946 1.00 95.00 92 ALA A O 1
ATOM 733 N N . ARG A 1 93 ? -3.437 -1.696 18.077 1.00 94.75 93 ARG A N 1
ATOM 734 C CA . ARG A 1 93 ? -3.745 -0.778 19.188 1.00 94.75 93 ARG A CA 1
ATOM 735 C C . ARG A 1 93 ? -5.228 -0.416 19.261 1.00 94.75 93 ARG A C 1
ATOM 737 O O . ARG A 1 93 ? -5.820 -0.407 20.343 1.00 94.75 93 ARG A O 1
ATOM 744 N N . VAL A 1 94 ? -5.821 -0.118 18.108 1.00 95.94 94 VAL A N 1
ATOM 745 C CA . VAL A 1 94 ? -7.181 0.419 17.997 1.00 95.94 94 VAL A CA 1
ATOM 746 C C . VAL A 1 94 ? -8.230 -0.683 18.071 1.00 95.94 94 VAL A C 1
ATOM 748 O O . VAL A 1 94 ? -9.199 -0.531 18.805 1.00 95.94 94 VAL A O 1
ATOM 751 N N . LEU A 1 95 ? -8.051 -1.787 17.341 1.00 94.81 95 LEU A N 1
ATOM 752 C CA . LEU A 1 95 ? -9.059 -2.844 17.211 1.00 94.81 95 LEU A CA 1
ATOM 753 C C . LEU A 1 95 ? -8.901 -3.966 18.234 1.00 94.81 95 LEU A C 1
ATOM 755 O O . LEU A 1 95 ? -9.895 -4.607 18.556 1.00 94.81 95 LEU A O 1
ATOM 759 N N . PHE A 1 96 ? -7.686 -4.210 18.728 1.00 93.25 96 PHE A N 1
ATOM 760 C CA . PHE A 1 96 ? -7.373 -5.384 19.553 1.00 93.25 96 PHE A CA 1
ATOM 761 C C . PHE A 1 96 ? -6.805 -5.038 20.933 1.00 93.25 96 PHE A C 1
ATOM 763 O O . PHE A 1 96 ? -6.504 -5.937 21.714 1.00 93.25 96 PHE A O 1
ATOM 770 N N . ASN A 1 97 ? -6.648 -3.747 21.250 1.00 90.50 97 ASN A N 1
ATOM 771 C CA . ASN A 1 97 ? -6.002 -3.294 22.483 1.00 90.50 97 ASN A CA 1
ATOM 772 C C . ASN A 1 97 ? -4.629 -3.954 22.721 1.00 90.50 97 ASN A C 1
ATOM 774 O O . ASN A 1 97 ? -4.248 -4.262 23.849 1.00 90.50 97 ASN A O 1
ATOM 778 N N . ASN A 1 98 ? -3.892 -4.199 21.638 1.00 89.94 98 ASN A N 1
ATOM 779 C CA . ASN A 1 98 ? -2.601 -4.861 21.670 1.00 89.94 98 ASN A CA 1
ATOM 780 C C . ASN A 1 98 ? -1.475 -3.864 21.411 1.00 89.94 98 ASN A C 1
ATOM 782 O O . ASN A 1 98 ? -1.025 -3.677 20.278 1.00 89.94 98 ASN A O 1
ATOM 786 N N . ASN A 1 99 ? -0.994 -3.240 22.482 1.00 80.81 99 ASN A N 1
ATOM 787 C CA . ASN A 1 99 ? 0.154 -2.335 22.408 1.00 80.81 99 ASN A CA 1
ATOM 788 C C . ASN A 1 99 ? 1.483 -3.077 22.171 1.00 80.81 99 ASN A C 1
ATOM 790 O O . ASN A 1 99 ? 2.487 -2.441 21.850 1.00 80.81 99 ASN A O 1
ATOM 794 N N . GLU A 1 100 ? 1.489 -4.408 22.289 1.00 82.81 100 GLU A N 1
ATOM 795 C CA . GLU A 1 100 ? 2.675 -5.261 22.190 1.00 82.81 100 GLU A CA 1
ATOM 796 C C . GLU A 1 100 ? 2.681 -6.163 20.949 1.00 82.81 100 GLU A C 1
ATOM 798 O O . GLU A 1 100 ? 3.466 -7.101 20.868 1.00 82.81 100 GLU A O 1
ATOM 803 N N . ALA A 1 101 ? 1.860 -5.854 19.939 1.00 79.12 101 ALA A N 1
ATOM 804 C CA . ALA A 1 101 ? 1.795 -6.630 18.695 1.00 79.12 101 ALA A CA 1
ATOM 805 C C . ALA A 1 101 ? 3.131 -6.712 17.931 1.00 79.12 101 ALA A C 1
ATOM 807 O O . ALA A 1 101 ? 3.351 -7.638 17.158 1.00 79.12 101 ALA A O 1
ATOM 808 N N . PHE A 1 102 ? 4.024 -5.753 18.167 1.00 85.50 102 PHE A N 1
ATOM 809 C CA . PHE A 1 102 ? 5.415 -5.776 17.725 1.00 85.50 102 PHE A CA 1
ATOM 810 C C . PHE A 1 102 ? 6.330 -5.685 18.937 1.00 85.50 102 PHE A C 1
ATOM 812 O O . PHE A 1 102 ? 5.942 -5.064 19.921 1.00 85.50 102 PHE A O 1
ATOM 819 N N . ASP A 1 103 ? 7.556 -6.201 18.852 1.00 90.69 103 ASP A N 1
ATOM 820 C CA . ASP A 1 103 ? 8.575 -5.984 19.884 1.00 90.69 103 ASP A CA 1
ATOM 821 C C . ASP A 1 103 ? 8.915 -4.488 20.072 1.00 90.69 103 ASP A C 1
ATOM 823 O O . ASP A 1 103 ? 8.610 -3.632 19.232 1.00 90.69 103 ASP A O 1
ATOM 827 N N . SER A 1 104 ? 9.533 -4.149 21.207 1.00 90.44 104 SER A N 1
ATOM 828 C CA . SER A 1 104 ? 9.822 -2.757 21.579 1.00 90.44 104 SER A CA 1
ATOM 829 C C . SER A 1 104 ? 10.703 -2.028 20.561 1.00 90.44 104 SER A C 1
ATOM 831 O O . SER A 1 104 ? 10.423 -0.870 20.242 1.00 90.44 104 SER A O 1
ATOM 833 N N . LEU A 1 105 ? 11.711 -2.706 20.003 1.00 92.88 105 LEU A N 1
ATOM 834 C CA . LEU A 1 105 ? 12.633 -2.140 19.017 1.00 92.88 105 LEU A CA 1
ATOM 835 C C . LEU A 1 105 ? 11.902 -1.799 17.718 1.00 92.88 105 LEU A C 1
ATOM 837 O O . LEU A 1 105 ? 12.057 -0.704 17.173 1.00 92.88 105 LEU A O 1
ATOM 841 N N . LYS A 1 106 ? 11.053 -2.705 17.233 1.00 94.19 106 LYS A N 1
ATOM 842 C CA . LYS A 1 106 ? 10.258 -2.505 16.025 1.00 94.19 106 LYS A CA 1
ATOM 843 C C . LYS A 1 106 ? 9.229 -1.392 16.211 1.00 94.19 106 LYS A C 1
ATOM 845 O O . LYS A 1 106 ? 9.071 -0.571 15.306 1.00 94.19 106 LYS A O 1
ATOM 850 N N . ARG A 1 107 ? 8.571 -1.306 17.373 1.00 93.69 107 ARG A N 1
ATOM 851 C CA . ARG A 1 107 ? 7.652 -0.195 17.688 1.00 93.69 107 ARG A CA 1
ATOM 852 C C . ARG A 1 107 ? 8.373 1.150 17.681 1.00 93.69 107 ARG A C 1
ATOM 854 O O . ARG A 1 107 ? 7.888 2.090 17.051 1.00 93.69 107 ARG A O 1
ATOM 861 N N . GLN A 1 108 ? 9.535 1.234 18.329 1.00 94.44 108 GLN A N 1
ATOM 862 C CA . GLN A 1 108 ? 10.350 2.448 18.333 1.00 94.44 108 GLN A CA 1
ATOM 863 C C . GLN A 1 108 ? 10.775 2.833 16.912 1.00 94.44 108 GLN A C 1
ATOM 865 O O . GLN A 1 108 ? 10.566 3.973 16.501 1.00 94.44 108 GLN A O 1
ATOM 870 N N . TYR A 1 109 ? 11.265 1.872 16.128 1.00 96.38 109 TYR A N 1
ATOM 871 C CA . TYR A 1 109 ? 11.625 2.086 14.729 1.00 96.38 109 TYR A CA 1
ATOM 872 C C . TYR A 1 109 ? 10.467 2.681 13.915 1.00 96.38 109 TYR A C 1
ATOM 874 O O . TYR A 1 109 ? 10.648 3.658 13.187 1.00 96.38 109 TYR A O 1
ATOM 882 N N . LEU A 1 110 ? 9.259 2.119 14.035 1.00 96.81 110 LEU A N 1
ATOM 883 C CA . LEU A 1 110 ? 8.084 2.617 13.316 1.00 96.81 110 LEU A CA 1
ATOM 884 C C . LEU A 1 110 ? 7.691 4.026 13.776 1.00 96.81 110 LEU A C 1
ATOM 886 O O . LEU A 1 110 ? 7.373 4.872 12.938 1.00 96.81 110 LEU A O 1
ATOM 890 N N . LYS A 1 111 ? 7.773 4.303 15.081 1.00 95.94 111 LYS A N 1
ATOM 891 C CA . LYS A 1 111 ? 7.511 5.631 15.645 1.00 95.94 111 LYS A CA 1
ATOM 892 C C . LYS A 1 111 ? 8.498 6.675 15.126 1.00 95.94 111 LYS A C 1
ATOM 894 O O . LYS A 1 111 ? 8.075 7.737 14.682 1.00 95.94 111 LYS A O 1
ATOM 899 N N . GLU A 1 112 ? 9.790 6.363 15.094 1.00 97.00 112 GLU A N 1
ATOM 900 C CA . GLU A 1 112 ? 10.820 7.248 14.539 1.00 97.00 112 GLU A CA 1
ATOM 901 C C . GLU A 1 112 ? 10.597 7.520 13.046 1.00 97.00 112 GLU A C 1
ATOM 903 O O . GLU A 1 112 ? 10.713 8.661 12.592 1.00 97.00 112 GLU A O 1
ATOM 908 N N . LYS A 1 113 ? 10.217 6.496 12.268 1.00 97.69 113 LYS A N 1
ATOM 909 C CA . LYS A 1 113 ? 9.853 6.668 10.853 1.00 97.69 113 LYS A CA 1
ATOM 910 C C . LYS A 1 113 ? 8.633 7.571 10.684 1.00 97.69 113 LYS A C 1
ATOM 912 O O . LYS A 1 113 ? 8.661 8.453 9.825 1.00 97.69 113 LYS A O 1
ATOM 917 N N . ALA A 1 114 ? 7.599 7.385 11.503 1.00 97.38 114 ALA A N 1
ATOM 918 C CA . ALA A 1 114 ? 6.399 8.214 11.480 1.00 97.38 114 ALA A CA 1
ATOM 919 C C . ALA A 1 114 ? 6.705 9.678 11.831 1.00 97.38 114 ALA A C 1
ATOM 921 O O . ALA A 1 114 ? 6.336 10.579 11.079 1.00 97.38 114 ALA A O 1
ATOM 922 N N . LEU A 1 115 ? 7.454 9.914 12.910 1.00 97.06 115 LEU A N 1
ATOM 923 C CA . LEU A 1 115 ? 7.868 11.254 13.328 1.00 97.06 115 LEU A CA 1
ATOM 924 C C . LEU A 1 115 ? 8.703 11.949 12.252 1.00 97.06 115 LEU A C 1
ATOM 926 O O . LEU A 1 115 ? 8.446 13.104 11.920 1.00 97.06 115 LEU A O 1
ATOM 930 N N . ARG A 1 116 ? 9.662 11.234 11.652 1.00 97.12 116 ARG A N 1
ATOM 931 C CA . ARG A 1 116 ? 10.508 11.779 10.586 1.00 97.12 116 ARG A CA 1
ATOM 932 C C . ARG A 1 116 ? 9.705 12.173 9.350 1.00 97.12 116 ARG A C 1
ATOM 934 O O . ARG A 1 116 ? 9.961 13.226 8.778 1.00 97.12 116 ARG A O 1
ATOM 941 N N . ILE A 1 117 ? 8.779 11.332 8.885 1.00 96.50 117 ILE A N 1
ATOM 942 C CA . ILE A 1 117 ? 8.033 11.660 7.662 1.00 96.50 117 ILE A CA 1
ATOM 943 C C . ILE A 1 117 ? 7.041 12.804 7.896 1.00 96.50 117 ILE A C 1
ATOM 945 O O . ILE A 1 117 ? 6.821 13.623 7.006 1.00 96.50 117 ILE A O 1
ATOM 949 N N . ILE A 1 118 ? 6.486 12.897 9.105 1.00 94.81 118 ILE A N 1
ATOM 950 C CA . ILE A 1 118 ? 5.568 13.971 9.484 1.00 94.81 118 ILE A CA 1
ATOM 951 C C . ILE A 1 118 ? 6.301 15.291 9.679 1.00 94.81 118 ILE A C 1
ATOM 953 O O . ILE A 1 118 ? 5.799 16.309 9.213 1.00 94.81 118 ILE A O 1
ATOM 957 N N . SER A 1 119 ? 7.498 15.296 10.272 1.00 95.06 119 SER A N 1
ATOM 958 C CA . SER A 1 119 ? 8.281 16.528 10.412 1.00 95.06 119 SER A CA 1
ATOM 959 C C . SER A 1 119 ? 8.663 17.127 9.056 1.00 95.06 119 SER A C 1
ATOM 961 O O . SER A 1 119 ? 8.614 18.342 8.888 1.00 95.06 119 SER A O 1
ATOM 963 N N . VAL A 1 120 ? 8.951 16.281 8.061 1.00 95.81 120 VAL A N 1
ATOM 964 C CA . VAL A 1 120 ? 9.223 16.704 6.676 1.00 95.81 120 VAL A CA 1
ATOM 965 C C . VAL A 1 120 ? 7.971 17.250 5.973 1.00 95.81 120 VAL A C 1
ATOM 967 O O . VAL A 1 120 ? 8.079 18.093 5.087 1.00 95.81 120 VAL A O 1
ATOM 970 N N . HIS A 1 121 ? 6.776 16.790 6.348 1.00 93.69 121 HIS A N 1
ATOM 971 C CA . HIS A 1 121 ? 5.514 17.147 5.690 1.00 93.69 121 HIS A CA 1
ATOM 972 C C . HIS A 1 121 ? 4.496 17.789 6.643 1.00 93.69 121 HIS A C 1
ATOM 974 O O . HIS A 1 121 ? 3.293 17.529 6.525 1.00 93.69 121 HIS A O 1
ATOM 980 N N . LYS A 1 122 ? 4.980 18.629 7.563 1.00 92.81 122 LYS A N 1
ATOM 981 C CA . LYS A 1 122 ? 4.218 19.168 8.696 1.00 92.81 122 LYS A CA 1
ATOM 982 C C . LYS A 1 122 ? 2.905 19.838 8.285 1.00 92.81 122 LYS A C 1
ATOM 984 O O . LYS A 1 122 ? 1.854 19.431 8.766 1.00 92.81 122 LYS A O 1
ATOM 989 N N . ASP A 1 123 ? 2.939 20.765 7.331 1.00 91.75 123 ASP A N 1
ATOM 990 C CA . ASP A 1 123 ? 1.745 21.519 6.912 1.00 91.75 123 ASP A CA 1
ATOM 991 C C . ASP A 1 123 ? 0.643 20.603 6.361 1.00 91.75 123 ASP A C 1
ATOM 993 O O . ASP A 1 123 ? -0.545 20.756 6.651 1.00 91.75 123 ASP A O 1
ATOM 997 N N . HIS A 1 124 ? 1.034 19.602 5.566 1.00 89.06 124 HIS A N 1
ATOM 998 C CA . HIS A 1 124 ? 0.078 18.642 5.027 1.00 89.06 124 HIS A CA 1
ATOM 999 C C . HIS A 1 124 ? -0.445 17.709 6.124 1.00 89.06 124 HIS A C 1
ATOM 1001 O O . HIS A 1 124 ? -1.640 17.420 6.128 1.00 89.06 124 HIS A O 1
ATOM 1007 N N . TYR A 1 125 ? 0.406 17.296 7.072 1.00 92.25 125 TYR A N 1
ATOM 1008 C CA . TYR A 1 125 ? -0.006 16.519 8.241 1.00 92.25 125 TYR A CA 1
ATOM 1009 C C . TYR A 1 125 ? -1.052 17.264 9.073 1.00 92.25 125 TYR A C 1
ATOM 1011 O O . TYR A 1 125 ? -2.111 16.700 9.333 1.00 92.25 125 TYR A O 1
ATOM 1019 N N . GLU A 1 126 ? -0.801 18.528 9.427 1.00 92.06 126 GLU A N 1
ATOM 1020 C CA . GLU A 1 126 ? -1.712 19.352 10.235 1.00 92.06 126 GLU A CA 1
ATOM 1021 C C . GLU A 1 126 ? -3.100 19.502 9.601 1.00 92.06 126 GLU A C 1
ATOM 1023 O O . GLU A 1 126 ? -4.105 19.604 10.309 1.00 92.06 126 GLU A O 1
ATOM 1028 N N . LYS A 1 127 ? -3.165 19.480 8.266 1.00 90.75 127 LYS A N 1
ATOM 1029 C CA . LYS A 1 127 ? -4.420 19.532 7.516 1.00 90.75 127 LYS A CA 1
ATOM 1030 C C . LYS A 1 127 ? -5.171 18.197 7.533 1.00 90.75 127 LYS A C 1
ATOM 1032 O O . LYS A 1 127 ? -6.379 18.170 7.766 1.00 90.75 127 LYS A O 1
ATOM 1037 N N . ILE A 1 128 ? -4.483 17.086 7.258 1.00 90.75 128 ILE A N 1
ATOM 1038 C CA . ILE A 1 128 ? -5.129 15.766 7.119 1.00 90.75 128 ILE A CA 1
ATOM 1039 C C . ILE A 1 128 ? -5.408 15.079 8.464 1.00 90.75 128 ILE A C 1
ATOM 1041 O O . ILE A 1 128 ? -6.268 14.203 8.527 1.00 90.75 128 ILE A O 1
ATOM 1045 N N . SER A 1 129 ? -4.701 15.460 9.532 1.00 92.38 129 SER A N 1
ATOM 1046 C CA . SER A 1 129 ? -4.877 14.900 10.879 1.00 92.38 129 SER A CA 1
ATOM 1047 C C . SER A 1 129 ? -6.143 15.394 11.579 1.00 92.38 129 SER A C 1
ATOM 1049 O O . SER A 1 129 ? -6.612 14.736 12.497 1.00 92.38 129 SER A O 1
ATOM 1051 N N . LYS A 1 130 ? -6.704 16.524 11.128 1.00 91.50 130 LYS A N 1
ATOM 1052 C CA . LYS A 1 130 ? -7.909 17.166 11.688 1.00 91.50 130 LYS A CA 1
ATOM 1053 C C . LYS A 1 130 ? -9.165 16.971 10.834 1.00 91.50 130 LYS A C 1
ATOM 1055 O O . LYS A 1 130 ? -10.193 17.590 11.084 1.00 91.50 130 LYS A O 1
ATOM 1060 N N . THR A 1 131 ? -9.064 16.185 9.770 1.00 91.12 131 THR A N 1
ATOM 1061 C CA . THR A 1 131 ? -10.141 15.960 8.799 1.00 91.12 131 THR A CA 1
ATOM 1062 C C . THR A 1 131 ? -10.436 14.469 8.685 1.00 91.12 131 THR A C 1
ATOM 1064 O O . THR A 1 131 ? -9.609 13.637 9.061 1.00 91.12 131 THR A O 1
ATOM 1067 N N . ASN A 1 132 ? -11.608 14.115 8.160 1.00 89.38 132 ASN A N 1
ATOM 1068 C CA . ASN A 1 132 ? -12.065 12.727 8.016 1.00 89.38 132 ASN A CA 1
ATOM 1069 C C . ASN A 1 132 ? -12.306 12.351 6.542 1.00 89.38 132 ASN A C 1
ATOM 1071 O O . ASN A 1 132 ? -12.073 13.149 5.629 1.00 89.38 132 ASN A O 1
ATOM 1075 N N . GLY A 1 133 ? -12.784 11.129 6.296 1.00 83.00 133 GLY A N 1
ATOM 1076 C CA . GLY A 1 133 ? -13.044 10.609 4.949 1.00 83.00 133 GLY A CA 1
ATOM 1077 C C . GLY A 1 133 ? -14.127 11.346 4.146 1.00 83.00 133 GLY A C 1
ATOM 1078 O O . GLY A 1 133 ? -14.234 11.115 2.942 1.00 83.00 133 GLY A O 1
ATOM 1079 N N . GLU A 1 134 ? -14.923 12.217 4.771 1.00 86.38 134 GLU A N 1
ATOM 1080 C CA . GLU A 1 134 ? -15.947 13.037 4.104 1.00 86.38 134 GLU A CA 1
ATOM 1081 C C . GLU A 1 134 ? -15.473 14.466 3.799 1.00 86.38 134 GLU A C 1
ATOM 1083 O O . GLU A 1 134 ? -16.090 15.166 2.993 1.00 86.38 134 GLU A O 1
ATOM 1088 N N . SER A 1 135 ? -14.365 14.885 4.410 1.00 86.50 135 SER A N 1
ATOM 1089 C CA . SER A 1 135 ? -13.776 16.215 4.255 1.00 86.50 135 SER A CA 1
ATOM 1090 C C . SER A 1 135 ? -13.105 16.404 2.885 1.00 86.50 135 SER A C 1
ATOM 1092 O O . SER A 1 135 ? -12.811 15.438 2.176 1.00 86.50 135 SER A O 1
ATOM 1094 N N . ASN A 1 136 ? -12.822 17.660 2.515 1.00 80.44 136 ASN A N 1
ATOM 1095 C CA . ASN A 1 136 ? -11.998 18.005 1.352 1.00 80.44 136 ASN A CA 1
ATOM 1096 C C . ASN A 1 136 ? -10.798 18.878 1.781 1.00 80.44 136 ASN A C 1
ATOM 1098 O O . ASN A 1 136 ? -10.994 20.044 2.129 1.00 80.44 136 ASN A O 1
ATOM 1102 N N . PRO A 1 137 ? -9.554 18.365 1.747 1.00 82.69 137 PRO A N 1
ATOM 1103 C CA . PRO A 1 137 ? -9.155 17.027 1.315 1.00 82.69 137 PRO A CA 1
ATOM 1104 C C . PRO A 1 137 ? -9.602 15.932 2.306 1.00 82.69 137 PRO A C 1
ATOM 1106 O O . PRO A 1 137 ? -9.804 16.234 3.483 1.00 82.69 137 PRO A O 1
ATOM 1109 N N . PRO A 1 138 ? -9.718 14.668 1.858 1.00 83.44 138 PRO A N 1
ATOM 1110 C CA . PRO A 1 138 ? -9.989 13.539 2.744 1.00 83.44 138 PRO A CA 1
ATOM 1111 C C . PRO A 1 138 ? -8.871 13.364 3.779 1.00 83.44 138 PRO A C 1
ATOM 1113 O O . PRO A 1 138 ? -7.691 13.330 3.414 1.00 83.44 138 PRO A O 1
ATOM 1116 N N . GLY A 1 139 ? -9.244 13.229 5.050 1.00 88.44 139 GLY A N 1
ATOM 1117 C CA . GLY A 1 139 ? -8.311 13.110 6.171 1.00 88.44 139 GLY A CA 1
ATOM 1118 C C . GLY A 1 139 ? -8.230 11.718 6.799 1.00 88.44 139 GLY A C 1
ATOM 1119 O O . GLY A 1 139 ? -8.568 10.713 6.167 1.00 88.44 139 GLY A O 1
ATOM 1120 N N . LYS A 1 140 ? -7.701 11.659 8.027 1.00 90.75 140 LYS A N 1
ATOM 1121 C CA . LYS A 1 140 ? -7.402 10.419 8.771 1.00 90.75 140 LYS A CA 1
ATOM 1122 C C . LYS A 1 140 ? -8.198 10.226 10.063 1.00 90.75 140 LYS A C 1
ATOM 1124 O O . LYS A 1 140 ? -8.109 9.139 10.629 1.00 90.75 140 LYS A O 1
ATOM 1129 N N . MET A 1 141 ? -8.959 11.228 10.500 1.00 92.06 141 MET A N 1
ATOM 1130 C CA . MET A 1 141 ? -9.904 11.066 11.604 1.00 92.06 141 MET A CA 1
ATOM 1131 C C . MET A 1 141 ? -11.044 10.133 11.213 1.00 92.06 141 MET A C 1
ATOM 1133 O O . MET A 1 141 ? -11.403 10.045 10.034 1.00 92.06 141 MET A O 1
ATOM 1137 N N . ASP A 1 142 ? -11.610 9.470 12.221 1.00 93.44 142 ASP A N 1
ATOM 1138 C CA . ASP A 1 142 ? -12.768 8.583 12.086 1.00 93.44 142 ASP A CA 1
ATOM 1139 C C . ASP A 1 142 ? -12.576 7.550 10.972 1.00 93.44 142 ASP A C 1
ATOM 1141 O O . ASP A 1 142 ? -13.424 7.365 10.099 1.00 93.44 142 ASP A O 1
ATOM 1145 N N . TRP A 1 143 ? -11.408 6.901 10.984 1.00 93.50 143 TRP A N 1
ATOM 1146 C CA . TRP A 1 143 ? -11.040 5.911 9.981 1.00 93.50 143 TRP A CA 1
ATOM 1147 C C . TRP A 1 143 ? -12.082 4.787 9.852 1.00 93.50 143 TRP A C 1
ATOM 1149 O O . TRP A 1 143 ? -12.367 4.330 8.744 1.00 93.50 143 TRP A O 1
ATOM 1159 N N . TYR A 1 144 ? -12.634 4.350 10.982 1.00 94.62 144 TYR A N 1
ATOM 1160 C CA . TYR A 1 144 ? -13.774 3.449 11.074 1.00 94.62 144 TYR A CA 1
ATOM 1161 C C . TYR A 1 144 ? -1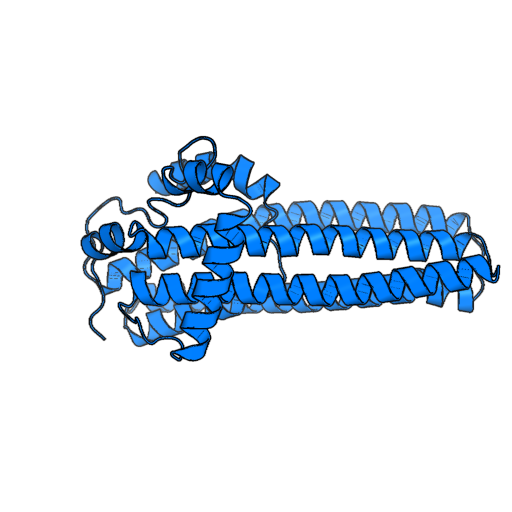5.009 4.223 11.543 1.00 94.62 144 TYR A C 1
ATOM 1163 O O . TYR A 1 144 ? -14.979 4.874 12.594 1.00 94.62 144 TYR A O 1
ATOM 1171 N N . THR A 1 145 ? -16.106 4.124 10.789 1.00 92.44 145 THR A N 1
ATOM 1172 C CA . THR A 1 145 ? -17.390 4.762 11.116 1.00 92.44 145 THR A CA 1
ATOM 1173 C C . THR A 1 145 ? -18.392 3.737 11.643 1.00 92.44 145 THR A C 1
ATOM 1175 O O . THR A 1 145 ? -18.424 2.596 11.195 1.00 92.44 145 THR A O 1
ATOM 1178 N N . PHE A 1 146 ? -19.229 4.122 12.607 1.00 92.25 146 PHE A N 1
ATOM 1179 C CA . PHE A 1 146 ? -20.272 3.243 13.144 1.00 92.25 146 PHE A CA 1
ATOM 1180 C C . PHE A 1 146 ? -21.600 3.992 13.186 1.00 92.25 146 PHE A C 1
ATOM 1182 O O . PHE A 1 146 ? -21.680 5.063 13.788 1.00 92.25 146 PHE A O 1
ATOM 1189 N N . ASN A 1 147 ? -22.632 3.415 12.572 1.00 87.25 147 ASN A N 1
ATOM 1190 C CA . ASN A 1 147 ? -23.992 3.965 12.534 1.00 87.25 147 ASN A CA 1
ATOM 1191 C C . ASN A 1 147 ? -24.822 3.643 13.789 1.00 87.25 147 ASN A C 1
ATOM 1193 O O . ASN A 1 147 ? -25.874 4.235 14.006 1.00 87.25 147 ASN A O 1
ATOM 1197 N N . LYS A 1 148 ? -24.348 2.708 14.609 1.00 89.19 148 LYS A N 1
ATOM 1198 C CA . LYS A 1 148 ? -24.915 2.313 15.897 1.00 89.19 148 LYS A CA 1
ATOM 1199 C C . LYS A 1 148 ? -23.802 1.791 16.792 1.00 89.19 148 LYS A C 1
ATOM 1201 O O . LYS A 1 148 ? -22.682 1.575 16.322 1.00 89.19 148 LYS A O 1
ATOM 1206 N N . ASP A 1 149 ? -24.123 1.563 18.054 1.00 92.50 149 ASP A N 1
ATOM 1207 C CA . ASP A 1 149 ? -23.173 0.960 18.973 1.00 92.50 149 ASP A CA 1
ATOM 1208 C C . ASP A 1 149 ? -23.145 -0.559 18.805 1.00 92.50 149 ASP A C 1
ATOM 1210 O O . ASP A 1 149 ? -24.174 -1.222 18.649 1.00 92.50 149 ASP A O 1
ATOM 1214 N N . PHE A 1 150 ? -21.934 -1.102 18.798 1.00 92.12 150 PHE A N 1
ATOM 1215 C CA . PHE A 1 150 ? -21.667 -2.521 18.656 1.00 92.12 150 PHE A CA 1
ATOM 1216 C C . PHE A 1 150 ? -20.921 -3.020 19.892 1.00 92.12 150 PHE A C 1
ATOM 1218 O O . PHE A 1 150 ? -19.992 -2.381 20.391 1.00 92.12 150 PHE A O 1
ATOM 1225 N N . SER A 1 151 ? -21.314 -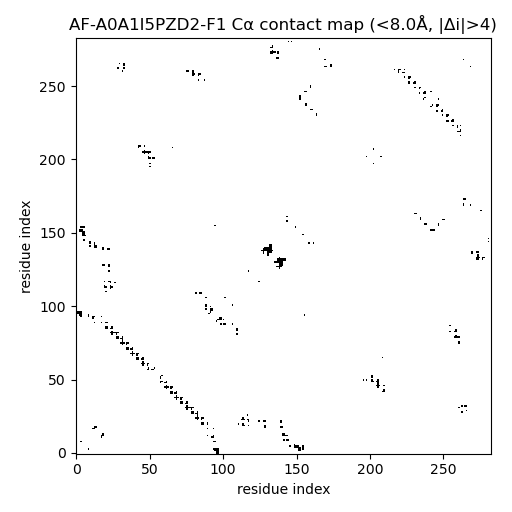4.200 20.370 1.00 93.06 151 SER A N 1
ATOM 1226 C CA . SER A 1 151 ? -20.541 -4.944 21.370 1.00 93.06 151 SER A CA 1
ATOM 1227 C C . SER A 1 151 ? -19.160 -5.312 20.811 1.00 93.06 151 SER A C 1
ATOM 1229 O O . SER A 1 151 ? -19.076 -5.511 19.594 1.00 93.06 151 SER A O 1
ATOM 1231 N N . PRO A 1 152 ? -18.134 -5.516 21.661 1.00 94.50 152 PRO A N 1
ATOM 1232 C CA . PRO A 1 152 ? -16.741 -5.685 21.260 1.00 94.50 152 PRO A CA 1
ATOM 1233 C C . PRO A 1 152 ? -16.523 -6.440 19.953 1.00 94.50 152 PRO A C 1
ATOM 1235 O O . PRO A 1 152 ? -16.296 -5.808 18.930 1.00 94.50 152 PRO A O 1
ATOM 1238 N N . ILE A 1 153 ? -16.726 -7.759 19.947 1.00 93.25 153 ILE A N 1
ATOM 1239 C CA . ILE A 1 153 ? -16.413 -8.630 18.805 1.00 93.25 153 ILE A CA 1
ATOM 1240 C C . ILE A 1 153 ? -17.109 -8.225 17.491 1.00 93.25 153 ILE A C 1
ATOM 1242 O O . ILE A 1 153 ? -16.543 -8.374 16.404 1.00 93.25 153 ILE A O 1
ATOM 1246 N N . TYR A 1 154 ? -18.319 -7.665 17.577 1.00 94.62 154 TYR A N 1
ATOM 1247 C CA . TYR A 1 154 ? -19.047 -7.162 16.413 1.00 94.62 154 TYR A CA 1
ATOM 1248 C C . TYR A 1 154 ? -18.460 -5.848 15.895 1.00 94.62 154 TYR A C 1
ATOM 1250 O O . TYR A 1 154 ? -18.470 -5.624 14.686 1.00 94.62 154 TYR A O 1
ATOM 1258 N N . SER A 1 155 ? -17.890 -5.016 16.767 1.00 95.81 155 SER A N 1
ATOM 1259 C CA . SER A 1 155 ? -17.161 -3.811 16.373 1.00 95.81 155 SER A CA 1
ATOM 1260 C C . SER A 1 155 ? -15.927 -4.154 15.547 1.00 95.81 155 SER A C 1
ATOM 1262 O O . SER A 1 155 ? -15.710 -3.538 14.504 1.00 95.81 155 SER A O 1
ATOM 1264 N N . GLN A 1 156 ? -15.150 -5.178 15.933 1.00 95.69 156 GLN A N 1
ATOM 1265 C CA . GLN A 1 156 ? -14.034 -5.627 15.091 1.00 95.69 156 GLN A CA 1
ATOM 1266 C C . GLN A 1 156 ? -14.531 -6.166 13.748 1.00 95.69 156 GLN A C 1
ATOM 1268 O O . GLN A 1 156 ? -13.968 -5.807 12.713 1.00 95.69 156 GLN A O 1
ATOM 1273 N N . LEU A 1 157 ? -15.583 -6.994 13.736 1.00 94.94 157 LEU A N 1
ATOM 1274 C CA . LEU A 1 157 ? -16.146 -7.523 12.489 1.00 94.94 157 LEU A CA 1
ATOM 1275 C C . LEU A 1 157 ? -16.638 -6.401 11.558 1.00 94.94 157 LEU A C 1
ATOM 1277 O O . LEU A 1 157 ? -16.414 -6.472 10.348 1.00 94.94 157 LEU A O 1
ATOM 1281 N N . GLU A 1 158 ? -17.248 -5.349 12.105 1.00 95.38 158 GLU A N 1
ATOM 1282 C CA . GLU A 1 158 ? -17.681 -4.171 11.348 1.00 95.38 158 GLU A CA 1
ATOM 1283 C C . GLU A 1 158 ? -16.493 -3.402 10.753 1.00 95.38 158 GLU A C 1
ATOM 1285 O O . GLU A 1 158 ? -16.512 -3.051 9.571 1.00 95.38 158 GLU A O 1
ATOM 1290 N N . CYS A 1 159 ? -15.404 -3.223 11.505 1.00 95.50 159 CYS A N 1
ATOM 1291 C CA . CYS A 1 159 ? -14.165 -2.656 10.964 1.00 95.50 159 CYS A CA 1
ATOM 1292 C C . CYS A 1 159 ? -13.605 -3.506 9.807 1.00 95.50 159 CYS A C 1
ATOM 1294 O O . CYS A 1 159 ? -13.151 -2.967 8.791 1.00 95.50 159 CYS A O 1
ATOM 1296 N N . GLN A 1 160 ? -13.689 -4.840 9.900 1.00 95.00 160 GLN A N 1
ATOM 1297 C CA . GLN A 1 160 ? -13.288 -5.713 8.791 1.00 95.00 160 GLN A CA 1
ATOM 1298 C C . GLN A 1 160 ? -14.232 -5.616 7.590 1.00 95.00 160 GLN A C 1
ATOM 1300 O O . GLN A 1 160 ? -13.763 -5.642 6.446 1.00 95.00 160 GLN A O 1
ATOM 1305 N N . ARG A 1 161 ? -15.539 -5.429 7.820 1.00 94.50 161 ARG A N 1
ATOM 1306 C CA . ARG A 1 161 ? -16.520 -5.152 6.759 1.00 94.50 161 ARG A CA 1
ATOM 1307 C C . ARG A 1 161 ? -16.145 -3.887 5.990 1.00 94.50 161 ARG A C 1
ATOM 1309 O O . ARG A 1 161 ? -16.107 -3.928 4.759 1.00 94.50 161 ARG A O 1
ATOM 1316 N N . GLN A 1 162 ? -15.788 -2.812 6.696 1.00 94.00 162 GLN A N 1
ATOM 1317 C CA . GLN A 1 162 ? -15.322 -1.553 6.100 1.00 94.00 162 GLN A CA 1
ATOM 1318 C C . GLN A 1 162 ? -14.073 -1.761 5.244 1.00 94.00 162 GLN A C 1
ATOM 1320 O O . GLN A 1 162 ? -14.060 -1.400 4.064 1.00 94.00 162 GLN A O 1
ATOM 1325 N N . ASN A 1 163 ? -13.045 -2.411 5.801 1.00 92.62 163 ASN A N 1
ATOM 1326 C CA . ASN A 1 163 ? -11.802 -2.720 5.089 1.00 92.62 163 ASN A CA 1
ATOM 1327 C C . ASN A 1 163 ? -12.061 -3.529 3.801 1.00 92.62 163 ASN A C 1
ATOM 1329 O O . ASN A 1 163 ? -11.503 -3.224 2.740 1.00 92.62 163 ASN A O 1
ATOM 1333 N N . LYS A 1 164 ? -12.928 -4.548 3.871 1.00 92.12 164 LYS A N 1
ATOM 1334 C CA . LYS A 1 164 ? -13.333 -5.374 2.722 1.00 92.12 164 LYS A CA 1
ATOM 1335 C C . LYS A 1 164 ? -14.098 -4.562 1.676 1.00 92.12 164 LYS A C 1
ATOM 1337 O O . LYS A 1 164 ? -13.808 -4.666 0.481 1.00 92.12 164 LYS A O 1
ATOM 1342 N N . TRP A 1 165 ? -15.060 -3.749 2.103 1.00 92.25 165 TRP A N 1
ATOM 1343 C CA . TRP A 1 165 ? -15.894 -2.954 1.205 1.00 92.25 165 TRP A CA 1
ATOM 1344 C C . TRP A 1 165 ? -15.066 -1.945 0.40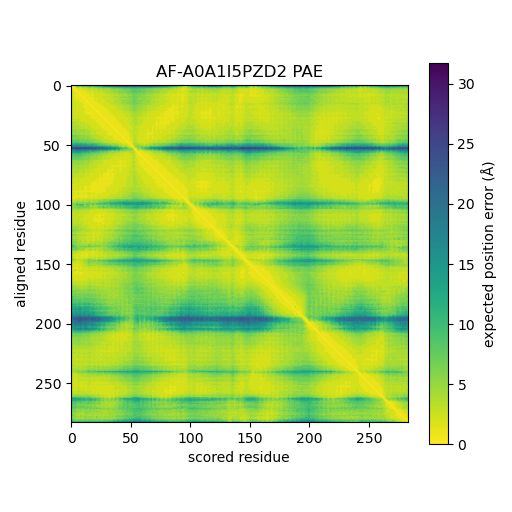5 1.00 92.25 165 TRP A C 1
ATOM 1346 O O . TRP A 1 165 ? -15.160 -1.915 -0.828 1.00 92.25 165 TRP A O 1
ATOM 1356 N N . TRP A 1 166 ? -14.195 -1.192 1.084 1.00 89.56 166 TRP A N 1
ATOM 1357 C CA . TRP A 1 166 ? -13.282 -0.240 0.446 1.00 89.56 166 TRP A CA 1
ATOM 1358 C C . TRP A 1 166 ? -12.378 -0.925 -0.567 1.00 89.56 166 TRP A C 1
ATOM 1360 O O . TRP A 1 166 ? -12.304 -0.511 -1.728 1.00 89.56 166 TRP A O 1
ATOM 1370 N N . ASN A 1 167 ? -11.774 -2.044 -0.169 1.00 88.81 167 ASN A N 1
ATOM 1371 C CA . ASN A 1 167 ? -10.937 -2.831 -1.058 1.00 88.81 167 ASN A CA 1
ATOM 1372 C C . ASN A 1 167 ? -11.673 -3.248 -2.340 1.00 88.81 167 ASN A C 1
ATOM 1374 O O . ASN A 1 167 ? -11.157 -3.077 -3.445 1.00 88.81 167 ASN A O 1
ATOM 1378 N N . LYS A 1 168 ? -12.903 -3.761 -2.217 1.00 89.12 168 LYS A N 1
ATOM 1379 C CA . LYS A 1 168 ? -13.696 -4.216 -3.367 1.00 89.12 168 LYS A CA 1
ATOM 1380 C C . LYS A 1 168 ? -13.930 -3.090 -4.381 1.00 89.12 168 LYS A C 1
ATOM 1382 O O . LYS A 1 168 ? -13.873 -3.335 -5.590 1.00 89.12 168 LYS A O 1
ATOM 1387 N N . LYS A 1 169 ? -14.153 -1.854 -3.915 1.00 89.12 169 LYS A N 1
ATOM 1388 C CA . LYS A 1 169 ? -14.284 -0.674 -4.789 1.00 89.12 169 LYS A CA 1
ATOM 1389 C C . LYS A 1 169 ? -12.968 -0.344 -5.495 1.00 89.12 169 LYS A C 1
ATOM 1391 O O . LYS A 1 169 ? -12.963 -0.194 -6.718 1.00 89.12 169 LYS A O 1
ATOM 1396 N N . MET A 1 170 ? -11.857 -0.318 -4.757 1.00 86.38 170 MET A N 1
ATOM 1397 C CA . MET A 1 170 ? -10.537 -0.000 -5.314 1.00 86.38 170 MET A CA 1
ATOM 1398 C C . MET A 1 170 ? -10.059 -1.049 -6.327 1.00 86.38 170 MET A C 1
ATOM 1400 O O . MET A 1 170 ? -9.538 -0.699 -7.387 1.00 86.38 170 MET A O 1
ATOM 1404 N N . VAL A 1 171 ? -10.293 -2.338 -6.063 1.00 86.44 171 VAL A N 1
ATOM 1405 C CA . VAL A 1 171 ? -9.949 -3.433 -6.986 1.00 86.44 171 VAL A CA 1
ATOM 1406 C C . VAL A 1 171 ? -10.719 -3.324 -8.300 1.00 86.44 171 VAL A C 1
ATOM 1408 O O . VAL A 1 171 ? -10.132 -3.542 -9.360 1.00 86.44 171 VAL A O 1
ATOM 1411 N N . LYS A 1 172 ? -12.007 -2.959 -8.262 1.00 86.25 172 LYS A N 1
ATOM 1412 C CA . LYS A 1 172 ? -12.809 -2.786 -9.483 1.00 86.25 172 LYS A CA 1
ATOM 1413 C C . LYS A 1 172 ? -12.199 -1.727 -10.405 1.00 86.25 172 LYS A C 1
ATOM 1415 O O . LYS A 1 172 ? -12.032 -1.993 -11.592 1.00 86.25 172 LYS A O 1
ATOM 1420 N N . ILE A 1 173 ? -11.824 -0.568 -9.861 1.00 85.12 173 ILE A N 1
ATOM 1421 C CA . ILE A 1 173 ? -11.193 0.502 -10.651 1.00 85.12 173 ILE A CA 1
ATOM 1422 C C . ILE A 1 173 ? -9.824 0.058 -11.175 1.00 85.12 173 ILE A C 1
ATOM 1424 O O . ILE A 1 173 ? -9.514 0.256 -12.348 1.00 85.12 173 ILE A O 1
ATOM 1428 N N . ARG A 1 174 ? -9.022 -0.608 -10.338 1.00 84.88 174 ARG A N 1
ATOM 1429 C CA . ARG A 1 174 ? -7.696 -1.108 -10.725 1.00 84.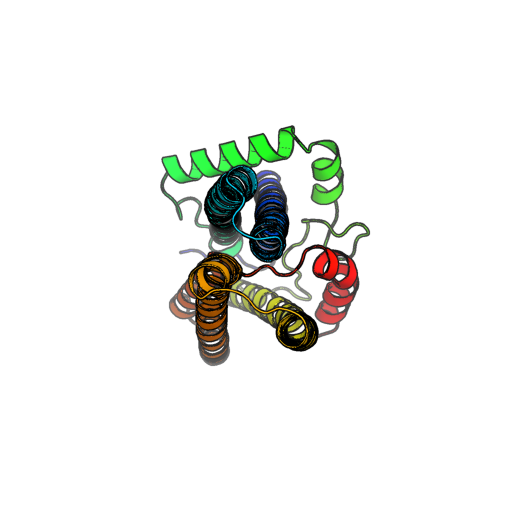88 174 ARG A CA 1
ATOM 1430 C C . ARG A 1 174 ? -7.749 -2.087 -11.891 1.00 84.88 174 ARG A C 1
ATOM 1432 O O . ARG A 1 174 ? -6.918 -1.990 -12.785 1.00 84.88 174 ARG A O 1
ATOM 1439 N N . LYS A 1 175 ? -8.729 -2.997 -11.912 1.00 85.88 175 LYS A N 1
ATOM 1440 C CA . LYS A 1 175 ? -8.925 -3.929 -13.033 1.00 85.88 175 LYS A CA 1
ATOM 1441 C C . LYS A 1 175 ? -9.195 -3.187 -14.345 1.00 85.88 175 LYS A C 1
ATOM 1443 O O . LYS A 1 175 ? -8.596 -3.534 -15.354 1.00 85.88 175 LYS A O 1
ATOM 1448 N N . ILE A 1 176 ? -10.031 -2.147 -14.317 1.00 86.56 176 ILE A N 1
ATOM 1449 C CA . ILE A 1 176 ? -10.324 -1.322 -15.501 1.00 86.56 176 ILE A CA 1
ATOM 1450 C C . ILE A 1 176 ? -9.045 -0.643 -16.009 1.00 86.56 176 ILE A C 1
ATOM 1452 O O . ILE A 1 176 ? -8.721 -0.744 -17.188 1.00 86.56 176 ILE A O 1
ATOM 1456 N N . ILE A 1 177 ? -8.283 -0.008 -15.113 1.00 83.94 177 ILE A N 1
ATOM 1457 C CA . ILE A 1 177 ? -7.033 0.679 -15.474 1.00 83.94 177 ILE A CA 1
ATOM 1458 C C . ILE A 1 177 ? -5.994 -0.304 -16.027 1.00 83.94 177 ILE A C 1
ATOM 1460 O O . ILE A 1 177 ? -5.337 -0.003 -17.019 1.00 83.94 177 ILE A O 1
ATOM 1464 N N . LEU A 1 178 ? -5.874 -1.497 -15.440 1.00 83.19 178 LEU A N 1
ATOM 1465 C CA . LEU A 1 178 ? -4.946 -2.523 -15.914 1.00 83.19 178 LEU A CA 1
ATOM 1466 C C . LEU A 1 178 ? -5.282 -2.996 -17.334 1.00 83.19 178 LEU A C 1
ATOM 1468 O O . LEU A 1 178 ? -4.371 -3.159 -18.139 1.00 83.19 178 LEU A O 1
ATOM 1472 N N . VAL A 1 179 ? -6.567 -3.166 -17.661 1.00 85.94 179 VAL A N 1
ATOM 1473 C CA . VAL A 1 179 ? -6.998 -3.507 -19.027 1.00 85.94 179 VAL A CA 1
ATOM 1474 C C . VAL A 1 179 ? -6.620 -2.398 -20.011 1.00 85.94 179 VAL A C 1
ATOM 1476 O O . VAL A 1 179 ? -6.068 -2.695 -21.066 1.00 85.94 179 VAL A O 1
ATOM 1479 N N . ILE A 1 180 ? -6.841 -1.128 -19.654 1.00 87.19 180 ILE A N 1
ATOM 1480 C CA . ILE A 1 180 ? -6.458 0.019 -20.498 1.00 87.19 180 ILE A CA 1
ATOM 1481 C C . ILE A 1 180 ? -4.945 0.028 -20.752 1.00 87.19 180 ILE A C 1
ATOM 1483 O O . ILE A 1 180 ? -4.508 0.179 -21.894 1.00 87.19 180 ILE A O 1
ATOM 1487 N N . ILE A 1 181 ? -4.141 -0.173 -19.703 1.00 84.50 181 ILE A N 1
ATOM 1488 C CA . ILE A 1 181 ? -2.678 -0.236 -19.811 1.00 84.50 181 ILE A CA 1
ATOM 1489 C C . ILE A 1 181 ? -2.253 -1.398 -20.712 1.00 84.50 181 ILE A C 1
ATOM 1491 O O . ILE A 1 181 ? -1.422 -1.200 -21.593 1.00 84.50 181 ILE A O 1
ATOM 1495 N N . LEU A 1 182 ? -2.834 -2.589 -20.536 1.00 84.31 182 LEU A N 1
ATOM 1496 C CA . LEU A 1 182 ? -2.498 -3.766 -21.337 1.00 84.31 182 LEU A CA 1
ATOM 1497 C C . LEU A 1 182 ? -2.805 -3.550 -22.822 1.00 84.31 182 LEU A C 1
ATOM 1499 O O . LEU A 1 182 ? -1.943 -3.800 -23.659 1.00 84.31 182 LEU A O 1
ATOM 1503 N N . VAL A 1 183 ? -3.999 -3.047 -23.147 1.00 86.88 183 VAL A N 1
ATOM 1504 C CA . VAL A 1 183 ? -4.387 -2.737 -24.534 1.00 86.88 183 VAL A CA 1
ATOM 1505 C C . VAL A 1 183 ? -3.429 -1.713 -25.144 1.00 86.88 183 VAL A C 1
ATOM 1507 O O . VAL A 1 183 ? -2.982 -1.890 -26.275 1.00 86.88 183 VAL A O 1
ATOM 1510 N N . THR A 1 184 ? -3.057 -0.684 -24.377 1.00 84.56 184 THR A N 1
ATOM 1511 C CA . THR A 1 184 ? -2.101 0.337 -24.823 1.00 84.56 184 THR A CA 1
ATOM 1512 C C . THR A 1 184 ? -0.723 -0.269 -25.092 1.00 84.56 184 THR A C 1
ATOM 1514 O O . THR A 1 184 ? -0.155 -0.016 -26.148 1.00 84.56 184 THR A O 1
ATOM 1517 N N . LEU A 1 185 ? -0.201 -1.098 -24.180 1.00 82.69 185 LEU A N 1
ATOM 1518 C CA . LEU A 1 185 ? 1.112 -1.741 -24.315 1.00 82.69 185 LEU A CA 1
ATOM 1519 C C . LEU A 1 185 ? 1.172 -2.729 -25.484 1.00 82.69 185 LEU A C 1
ATOM 1521 O O . LEU A 1 185 ? 2.164 -2.764 -26.205 1.00 82.69 185 LEU A O 1
ATOM 1525 N N . VAL A 1 186 ? 0.122 -3.527 -25.691 1.00 83.19 186 VAL A N 1
ATOM 1526 C CA . VAL A 1 186 ? 0.048 -4.450 -26.834 1.00 83.19 186 VAL A CA 1
ATOM 1527 C C . VAL A 1 186 ? -0.032 -3.662 -28.140 1.00 83.19 186 VAL A C 1
ATOM 1529 O O . VAL A 1 186 ? 0.702 -3.960 -29.080 1.00 83.19 186 VAL A O 1
ATOM 1532 N N . GLY A 1 187 ? -0.868 -2.619 -28.189 1.00 84.12 187 GLY A N 1
ATOM 1533 C CA . GLY A 1 187 ? -1.000 -1.756 -29.361 1.00 84.12 187 GLY A CA 1
ATOM 1534 C C . GLY A 1 187 ? 0.314 -1.069 -29.739 1.00 84.12 187 GLY A C 1
ATOM 1535 O O . GLY A 1 187 ? 0.729 -1.130 -30.897 1.00 84.12 187 GLY A O 1
ATOM 1536 N N . THR A 1 188 ? 1.014 -0.469 -28.770 1.00 79.94 188 THR A N 1
ATOM 1537 C CA . THR A 1 188 ? 2.330 0.142 -29.019 1.00 79.94 188 THR A CA 1
ATOM 1538 C C . THR A 1 188 ? 3.379 -0.902 -29.389 1.00 79.94 188 THR A C 1
ATOM 1540 O O . THR A 1 188 ? 4.166 -0.661 -30.302 1.00 79.94 188 THR A O 1
ATOM 1543 N N . GLY A 1 189 ? 3.357 -2.078 -28.753 1.00 77.44 189 GLY A N 1
ATOM 1544 C CA . GLY A 1 189 ? 4.238 -3.199 -29.072 1.00 77.44 189 GLY A CA 1
ATOM 1545 C C . GLY A 1 189 ? 4.127 -3.647 -30.531 1.00 77.44 189 GLY A C 1
ATOM 1546 O O . GLY A 1 189 ? 5.148 -3.763 -31.202 1.00 77.44 189 GLY A O 1
ATOM 1547 N N . ILE A 1 190 ? 2.906 -3.815 -31.052 1.00 82.56 190 ILE A N 1
ATOM 1548 C CA . ILE A 1 190 ? 2.663 -4.186 -32.459 1.00 82.56 190 ILE A CA 1
ATOM 1549 C C . ILE A 1 190 ? 3.230 -3.124 -33.410 1.00 82.56 190 ILE A C 1
ATOM 1551 O O . ILE A 1 190 ? 3.918 -3.459 -34.376 1.00 82.56 190 ILE A O 1
ATOM 1555 N N . ILE A 1 191 ? 2.987 -1.839 -33.126 1.00 80.94 191 ILE A N 1
ATOM 1556 C CA . ILE A 1 191 ? 3.482 -0.732 -33.958 1.00 80.94 191 ILE A CA 1
ATOM 1557 C C . ILE A 1 191 ? 5.012 -0.727 -33.993 1.00 80.94 191 ILE A C 1
ATOM 1559 O O . ILE A 1 191 ? 5.597 -0.625 -35.071 1.00 80.94 191 ILE A O 1
ATOM 1563 N N . VAL A 1 192 ? 5.666 -0.856 -32.838 1.00 76.81 192 VAL A N 1
ATOM 1564 C CA . VAL A 1 192 ? 7.132 -0.865 -32.755 1.00 76.81 192 VAL A CA 1
ATOM 1565 C C . VAL A 1 192 ? 7.705 -2.089 -33.468 1.00 76.81 192 VAL A C 1
ATOM 1567 O O . VAL A 1 192 ? 8.607 -1.942 -34.288 1.00 76.81 192 VAL A O 1
ATOM 1570 N N . PHE A 1 193 ? 7.140 -3.277 -33.241 1.00 75.00 193 PHE A N 1
ATOM 1571 C CA . PHE A 1 193 ? 7.617 -4.515 -33.864 1.00 75.00 193 PHE A CA 1
ATOM 1572 C C . PHE A 1 193 ? 7.471 -4.497 -35.393 1.00 75.00 193 PHE A C 1
ATOM 1574 O O . PHE A 1 193 ? 8.325 -5.021 -36.098 1.00 75.00 193 PHE A O 1
ATOM 1581 N N . SER A 1 194 ? 6.440 -3.829 -35.924 1.00 77.75 194 SER A N 1
ATOM 1582 C CA . SER A 1 194 ? 6.255 -3.676 -37.375 1.00 77.75 194 SER A CA 1
ATOM 1583 C C . SER A 1 194 ? 7.310 -2.793 -38.055 1.00 77.75 194 SER A C 1
ATOM 1585 O O . SER A 1 194 ? 7.474 -2.865 -39.271 1.00 77.75 194 SER A O 1
ATOM 1587 N N . LYS A 1 195 ? 8.014 -1.945 -37.292 1.00 75.94 195 LYS A N 1
ATOM 1588 C CA . LYS A 1 195 ? 8.932 -0.923 -37.822 1.00 75.94 195 LYS A CA 1
ATOM 1589 C C . LYS A 1 195 ? 10.399 -1.161 -37.491 1.00 75.94 195 LYS A C 1
ATOM 1591 O O . LYS A 1 195 ? 11.246 -0.455 -38.033 1.00 75.94 195 LYS A O 1
ATOM 1596 N N . VAL A 1 196 ? 10.708 -2.093 -36.593 1.00 71.31 196 VAL A N 1
ATOM 1597 C CA . VAL A 1 196 ? 12.059 -2.242 -36.056 1.00 71.31 196 VAL A CA 1
ATOM 1598 C C . VAL A 1 196 ? 12.594 -3.647 -36.294 1.00 71.31 196 VAL A C 1
ATOM 1600 O O . VAL A 1 196 ? 12.047 -4.631 -35.806 1.00 71.31 196 VAL A O 1
ATOM 1603 N N . THR A 1 197 ? 13.737 -3.726 -36.969 1.00 70.94 197 THR A N 1
ATOM 1604 C CA . THR A 1 197 ? 14.578 -4.923 -37.031 1.00 70.94 197 THR A CA 1
ATOM 1605 C C . THR A 1 197 ? 15.634 -4.848 -35.929 1.00 70.94 197 THR A C 1
ATOM 1607 O O . THR A 1 197 ? 16.660 -4.189 -36.095 1.00 70.94 197 THR A O 1
ATOM 1610 N N . LEU A 1 198 ? 15.376 -5.483 -34.783 1.00 68.88 198 LEU A N 1
ATOM 1611 C CA . LEU A 1 198 ? 16.361 -5.618 -33.703 1.00 68.88 198 LEU A CA 1
ATOM 1612 C C . LEU A 1 198 ? 17.176 -6.907 -33.854 1.00 68.88 198 LEU A C 1
ATOM 1614 O O . LEU A 1 198 ? 16.650 -7.943 -34.258 1.00 68.88 198 LEU A O 1
ATOM 1618 N N . SER A 1 199 ? 18.450 -6.857 -33.456 1.00 73.19 199 SER A N 1
ATOM 1619 C CA . SER A 1 199 ? 19.255 -8.059 -33.222 1.00 73.19 199 SER A CA 1
ATOM 1620 C C . SER A 1 199 ? 18.714 -8.842 -32.016 1.00 73.19 199 SER A C 1
ATOM 1622 O O . SER A 1 199 ? 18.011 -8.292 -31.166 1.00 73.19 199 SER A O 1
ATOM 1624 N N . ALA A 1 200 ? 19.070 -10.124 -31.891 1.00 71.62 200 ALA A N 1
ATOM 1625 C CA . ALA A 1 200 ? 18.679 -10.934 -30.731 1.00 71.62 200 ALA A CA 1
ATOM 1626 C C . ALA A 1 200 ? 19.142 -10.312 -29.394 1.00 71.62 200 ALA A C 1
ATOM 1628 O O . ALA A 1 200 ? 18.397 -10.318 -28.417 1.00 71.62 200 ALA A O 1
ATOM 1629 N N . ILE A 1 201 ? 20.338 -9.713 -29.369 1.00 69.56 201 ILE A N 1
ATOM 1630 C CA . ILE A 1 201 ? 20.878 -8.995 -28.203 1.00 69.56 201 ILE A CA 1
ATOM 1631 C C . ILE A 1 201 ? 20.064 -7.723 -27.928 1.00 69.56 201 ILE A C 1
ATOM 1633 O O . ILE A 1 201 ? 19.681 -7.470 -26.786 1.00 69.56 201 ILE A O 1
ATOM 1637 N N . GLY A 1 202 ? 19.721 -6.964 -28.973 1.00 72.75 202 GLY A N 1
ATOM 1638 C CA . GLY A 1 202 ? 18.865 -5.783 -28.861 1.00 72.75 202 GLY A CA 1
ATOM 1639 C C . GLY A 1 202 ? 17.469 -6.106 -28.320 1.00 72.75 202 GLY A C 1
ATOM 1640 O O . GLY A 1 202 ? 16.940 -5.347 -27.514 1.00 72.75 202 GLY A O 1
ATOM 1641 N N . LEU A 1 203 ? 16.896 -7.259 -28.685 1.00 75.12 203 LEU A N 1
ATOM 1642 C CA . LEU A 1 203 ? 15.620 -7.740 -28.139 1.00 75.12 203 LEU A CA 1
ATOM 1643 C C . LEU A 1 203 ? 15.720 -8.090 -26.651 1.00 75.12 203 LEU A C 1
ATOM 1645 O O . LEU A 1 203 ? 14.852 -7.695 -25.872 1.00 75.12 203 LEU A O 1
ATOM 1649 N N . ILE A 1 204 ? 16.770 -8.809 -26.246 1.00 77.38 204 ILE A N 1
ATOM 1650 C CA . ILE A 1 204 ? 16.985 -9.165 -24.836 1.00 77.38 204 ILE A CA 1
ATOM 1651 C C . ILE A 1 204 ? 17.136 -7.901 -23.989 1.00 77.38 204 ILE A C 1
ATOM 1653 O O . ILE A 1 204 ? 16.511 -7.808 -22.937 1.00 77.38 204 ILE A O 1
ATOM 1657 N N . ASN A 1 205 ? 17.890 -6.910 -24.462 1.00 74.88 205 ASN A N 1
ATOM 1658 C CA . ASN A 1 205 ? 18.066 -5.649 -23.743 1.00 74.88 205 ASN A CA 1
ATOM 1659 C C . ASN A 1 205 ? 16.761 -4.842 -23.682 1.00 74.88 205 ASN A C 1
ATOM 1661 O O . ASN A 1 205 ? 16.362 -4.398 -22.608 1.00 74.88 205 ASN A O 1
ATOM 1665 N N . ALA A 1 206 ? 16.043 -4.730 -24.805 1.00 78.62 206 ALA A N 1
ATOM 1666 C CA . ALA A 1 206 ? 14.809 -3.953 -24.871 1.00 78.62 206 ALA A CA 1
ATOM 1667 C C . ALA A 1 206 ? 13.701 -4.521 -23.972 1.00 78.62 206 ALA A C 1
ATOM 1669 O O . ALA A 1 206 ? 12.943 -3.774 -23.351 1.00 78.62 206 ALA A O 1
ATOM 1670 N N . PHE A 1 207 ? 13.584 -5.850 -23.906 1.00 82.56 207 PHE A N 1
ATOM 1671 C CA . PHE A 1 207 ? 12.457 -6.503 -23.245 1.00 82.56 207 PHE A CA 1
ATOM 1672 C C . PHE A 1 207 ? 12.816 -7.187 -21.929 1.00 82.56 207 PHE A C 1
ATOM 1674 O O . PHE A 1 207 ? 11.920 -7.396 -21.117 1.00 82.56 207 PHE A O 1
ATOM 1681 N N . GLY A 1 208 ? 14.080 -7.513 -21.665 1.00 85.94 208 GLY A N 1
ATOM 1682 C CA . GLY A 1 208 ? 14.493 -8.296 -20.497 1.00 85.94 208 GLY A CA 1
ATOM 1683 C C . GLY A 1 208 ? 14.066 -7.660 -19.177 1.00 85.94 208 GLY A C 1
ATOM 1684 O O . GLY A 1 208 ? 13.335 -8.278 -18.397 1.00 85.94 208 GLY A O 1
ATOM 1685 N N . ILE A 1 209 ? 14.440 -6.395 -18.953 1.00 86.56 209 ILE A N 1
ATOM 1686 C CA . ILE A 1 209 ? 14.079 -5.674 -17.724 1.00 86.56 209 ILE A CA 1
ATOM 1687 C C . ILE A 1 209 ? 12.566 -5.437 -17.619 1.00 86.56 209 ILE A C 1
ATOM 1689 O O . ILE A 1 209 ? 11.981 -5.588 -16.544 1.00 86.56 209 ILE A O 1
ATOM 1693 N N . VAL A 1 210 ? 11.905 -5.137 -18.742 1.00 88.31 210 VAL A N 1
ATOM 1694 C CA . VAL A 1 210 ? 10.452 -4.930 -18.801 1.00 88.31 210 VAL A CA 1
ATOM 1695 C C . VAL A 1 210 ? 9.726 -6.216 -18.410 1.00 88.31 210 VAL A C 1
ATOM 1697 O O . VAL A 1 210 ? 8.875 -6.195 -17.522 1.00 88.31 210 VAL A O 1
ATOM 1700 N N . MET A 1 211 ? 10.094 -7.349 -19.010 1.00 86.81 211 MET A N 1
ATOM 1701 C CA . MET A 1 211 ? 9.495 -8.656 -18.739 1.00 86.81 211 MET A CA 1
ATOM 1702 C C . MET A 1 211 ? 9.748 -9.110 -17.304 1.00 86.81 211 MET A C 1
ATOM 1704 O O . MET A 1 211 ? 8.823 -9.598 -16.650 1.00 86.81 211 MET A O 1
ATOM 1708 N N . PHE A 1 212 ? 10.953 -8.884 -16.774 1.00 89.62 212 PHE A N 1
ATOM 1709 C CA . PHE A 1 212 ? 11.257 -9.130 -15.365 1.00 89.62 212 PHE A CA 1
ATOM 1710 C C . PHE A 1 212 ? 10.308 -8.350 -14.439 1.00 89.62 212 PHE A C 1
ATOM 1712 O O . PHE A 1 212 ? 9.690 -8.926 -13.539 1.00 89.62 212 PHE A O 1
ATOM 1719 N N . ARG A 1 213 ? 10.106 -7.052 -14.699 1.00 89.25 213 ARG A N 1
ATOM 1720 C CA . ARG A 1 213 ? 9.208 -6.204 -13.899 1.00 89.25 213 ARG A CA 1
ATOM 1721 C C . ARG A 1 213 ? 7.740 -6.582 -14.049 1.00 89.25 213 ARG A C 1
ATOM 1723 O O . ARG A 1 213 ? 7.017 -6.601 -13.047 1.00 89.25 213 ARG A O 1
ATOM 1730 N N . VAL A 1 214 ? 7.299 -6.929 -15.259 1.00 88.44 214 VAL A N 1
ATOM 1731 C CA . VAL A 1 214 ? 5.954 -7.470 -15.507 1.00 88.44 214 VAL A CA 1
ATOM 1732 C C . VAL A 1 214 ? 5.744 -8.743 -14.687 1.00 88.44 214 VAL A C 1
ATOM 1734 O O . VAL A 1 214 ? 4.747 -8.837 -13.973 1.00 88.44 214 VAL A O 1
ATOM 1737 N N . HIS A 1 215 ? 6.697 -9.678 -14.697 1.00 89.44 215 HIS A N 1
ATOM 1738 C CA . HIS A 1 215 ? 6.632 -10.905 -13.902 1.00 89.44 215 HIS A CA 1
ATOM 1739 C C . HIS A 1 215 ? 6.506 -10.626 -12.392 1.00 89.44 215 HIS A C 1
ATOM 1741 O O . HIS A 1 215 ? 5.603 -11.162 -11.743 1.00 89.44 215 HIS A O 1
ATOM 1747 N N . GLU A 1 216 ? 7.328 -9.734 -11.827 1.00 90.06 216 GLU A N 1
ATOM 1748 C CA . GLU A 1 216 ? 7.222 -9.356 -10.409 1.00 90.06 216 GLU A CA 1
ATOM 1749 C C . GLU A 1 216 ? 5.853 -8.751 -10.056 1.00 90.06 216 GLU A C 1
ATOM 1751 O O . GLU A 1 216 ? 5.283 -9.043 -8.993 1.00 90.06 216 GLU A O 1
ATOM 1756 N N . ARG A 1 217 ? 5.308 -7.900 -10.938 1.00 89.19 217 ARG A N 1
ATOM 1757 C CA . ARG A 1 217 ? 3.973 -7.320 -10.747 1.00 89.19 217 ARG A CA 1
ATOM 1758 C C . ARG A 1 217 ? 2.892 -8.390 -10.830 1.00 89.19 217 ARG A C 1
ATOM 1760 O O . ARG A 1 217 ? 2.054 -8.439 -9.933 1.00 89.19 217 ARG A O 1
ATOM 1767 N N . MET A 1 218 ? 2.924 -9.259 -11.840 1.00 88.12 218 MET A N 1
ATOM 1768 C CA . MET A 1 218 ? 1.953 -10.348 -11.993 1.00 88.12 218 MET A CA 1
ATOM 1769 C C . MET A 1 218 ? 1.928 -11.232 -10.749 1.00 88.12 218 MET A C 1
ATOM 1771 O O . MET A 1 218 ? 0.864 -11.423 -10.166 1.00 88.12 218 MET A O 1
ATOM 1775 N N . ARG A 1 219 ? 3.094 -11.677 -10.264 1.00 92.31 219 ARG A N 1
ATOM 1776 C CA . ARG A 1 219 ? 3.195 -12.478 -9.034 1.00 92.31 219 ARG A CA 1
ATOM 1777 C C . ARG A 1 219 ? 2.575 -11.769 -7.826 1.00 92.31 219 ARG A C 1
ATOM 1779 O O . ARG A 1 219 ? 1.831 -12.386 -7.065 1.00 92.31 219 ARG A O 1
ATOM 1786 N N . SER A 1 220 ? 2.855 -10.476 -7.655 1.00 92.25 220 SER A N 1
ATOM 1787 C CA . SER A 1 220 ? 2.293 -9.675 -6.557 1.00 92.25 220 SER A CA 1
ATOM 1788 C C . SER A 1 220 ? 0.770 -9.544 -6.664 1.00 92.25 220 SER A C 1
ATOM 1790 O O . SER A 1 220 ? 0.068 -9.633 -5.659 1.00 92.25 220 SER A O 1
ATOM 1792 N N . HIS A 1 221 ? 0.252 -9.367 -7.881 1.00 90.44 221 HIS A N 1
ATOM 1793 C CA . HIS A 1 221 ? -1.179 -9.270 -8.157 1.00 90.44 221 HIS A CA 1
ATOM 1794 C C . HIS A 1 221 ? -1.920 -10.598 -7.970 1.00 90.44 221 HIS A C 1
ATOM 1796 O O . HIS A 1 221 ? -3.015 -10.579 -7.410 1.00 90.44 221 HIS A O 1
ATOM 1802 N N . PHE A 1 222 ? -1.335 -11.728 -8.380 1.00 91.44 222 PHE A N 1
ATOM 1803 C CA . PHE A 1 222 ? -1.895 -13.057 -8.120 1.00 91.44 222 PHE A CA 1
ATOM 1804 C C . PHE A 1 222 ? -1.994 -13.315 -6.622 1.00 91.44 222 PHE A C 1
ATOM 1806 O O . PHE A 1 222 ? -3.091 -13.527 -6.116 1.00 91.44 222 PHE A O 1
ATOM 1813 N N . LYS A 1 223 ? -0.890 -13.130 -5.886 1.00 94.81 223 LYS A N 1
ATOM 1814 C CA . LYS A 1 223 ? -0.902 -13.276 -4.426 1.00 94.81 223 LYS A CA 1
ATOM 1815 C C . LYS A 1 223 ? -1.937 -12.355 -3.772 1.00 94.81 223 LYS A C 1
ATOM 1817 O O . LYS A 1 223 ? -2.654 -12.772 -2.874 1.00 94.81 223 LYS A O 1
ATOM 1822 N N . TYR A 1 224 ? -2.072 -11.116 -4.249 1.00 93.62 224 TYR A N 1
ATOM 1823 C CA . TYR A 1 224 ? -3.081 -10.182 -3.743 1.00 93.62 224 TYR A CA 1
ATOM 1824 C C . TYR A 1 224 ? -4.510 -10.661 -3.995 1.00 93.62 224 TYR A C 1
ATOM 1826 O O . TYR A 1 224 ? -5.384 -10.455 -3.148 1.00 93.62 224 TYR A O 1
ATOM 1834 N N . HIS A 1 225 ? -4.765 -11.258 -5.160 1.00 91.38 225 HIS A N 1
ATOM 1835 C CA . HIS A 1 225 ? -6.061 -11.831 -5.491 1.00 91.38 225 HIS A CA 1
ATOM 1836 C C . HIS A 1 225 ? -6.381 -13.019 -4.586 1.00 91.38 225 HIS A C 1
ATOM 1838 O O . HIS A 1 225 ? -7.425 -12.990 -3.938 1.00 91.38 225 HIS A O 1
ATOM 1844 N N . ASP A 1 226 ? -5.460 -13.972 -4.466 1.00 93.94 226 ASP A N 1
ATOM 1845 C CA . ASP A 1 226 ? -5.627 -15.164 -3.632 1.00 93.94 226 ASP A CA 1
ATOM 1846 C C . ASP A 1 226 ? -5.879 -14.776 -2.171 1.00 93.94 226 ASP A C 1
ATOM 1848 O O . ASP A 1 226 ? -6.866 -15.193 -1.568 1.00 93.94 226 ASP A O 1
ATOM 1852 N N . THR A 1 227 ? -5.062 -13.871 -1.615 1.00 94.88 227 THR A N 1
ATOM 1853 C CA . THR A 1 227 ? -5.258 -13.361 -0.251 1.00 94.88 227 THR A CA 1
ATOM 1854 C C . THR A 1 227 ? -6.608 -12.651 -0.101 1.00 94.88 227 THR A C 1
ATOM 1856 O O . THR A 1 227 ? -7.252 -12.771 0.937 1.00 94.88 227 THR A O 1
ATOM 1859 N N . SER A 1 228 ? -7.079 -11.933 -1.127 1.00 93.56 228 SER A N 1
ATOM 1860 C CA . SER A 1 228 ? -8.392 -11.272 -1.103 1.00 93.56 228 SER A CA 1
ATOM 1861 C C . SER A 1 228 ? -9.555 -12.275 -1.103 1.00 93.56 228 SER A C 1
ATOM 1863 O O . SER A 1 228 ? -10.523 -12.057 -0.380 1.00 93.56 228 SER A O 1
ATOM 1865 N N . VAL A 1 229 ? -9.456 -13.380 -1.853 1.00 92.62 229 VAL A N 1
ATOM 1866 C CA . VAL A 1 229 ? -10.456 -14.467 -1.836 1.00 92.62 229 VAL A CA 1
ATOM 1867 C C . VAL A 1 229 ? -10.503 -15.138 -0.459 1.00 92.62 229 VAL A C 1
ATOM 1869 O O . VAL A 1 229 ? -11.589 -15.369 0.081 1.00 92.62 229 VAL A O 1
ATOM 1872 N N . SER A 1 230 ? -9.342 -15.373 0.158 1.00 94.75 230 SER A N 1
ATOM 1873 C CA . SER A 1 230 ? -9.261 -15.903 1.524 1.00 94.75 230 SER A CA 1
ATOM 1874 C C . SER A 1 230 ? -9.906 -14.969 2.549 1.00 94.75 230 SER A C 1
ATOM 1876 O O . SER A 1 230 ? -10.686 -15.428 3.379 1.00 94.75 230 SER A O 1
ATOM 1878 N N . ILE A 1 231 ? -9.655 -13.656 2.467 1.00 94.94 231 ILE A N 1
ATOM 1879 C CA . ILE A 1 231 ? -10.311 -12.645 3.319 1.00 94.94 231 ILE A CA 1
ATOM 1880 C C . ILE A 1 231 ? -11.831 -12.706 3.154 1.00 94.94 231 ILE A C 1
ATOM 1882 O O . ILE A 1 231 ? -12.555 -12.670 4.147 1.00 94.94 231 ILE A O 1
ATOM 1886 N N . ASP A 1 232 ? -12.324 -12.809 1.918 1.00 94.44 232 ASP A N 1
ATOM 1887 C CA . ASP A 1 232 ? -13.760 -12.861 1.656 1.00 94.44 232 ASP A CA 1
ATOM 1888 C C . ASP A 1 232 ? -14.410 -14.101 2.280 1.00 94.44 232 ASP A C 1
ATOM 1890 O O . ASP A 1 232 ? -15.436 -13.973 2.951 1.00 94.44 232 ASP A O 1
ATOM 1894 N N . THR A 1 233 ? -13.764 -15.256 2.133 1.00 93.50 233 THR A N 1
ATOM 1895 C CA . THR A 1 233 ? -14.222 -16.543 2.676 1.00 93.50 233 THR A CA 1
ATOM 1896 C C . THR A 1 233 ? -14.201 -16.546 4.208 1.00 93.50 233 THR A C 1
ATOM 1898 O O . THR A 1 233 ? -15.171 -16.941 4.858 1.00 93.50 233 THR A O 1
ATOM 1901 N N . LEU A 1 234 ? -13.110 -16.054 4.806 1.00 94.31 234 LEU A N 1
ATOM 1902 C CA . LEU A 1 234 ? -12.968 -15.935 6.258 1.00 94.31 234 LEU A CA 1
ATOM 1903 C C . LEU A 1 234 ? -1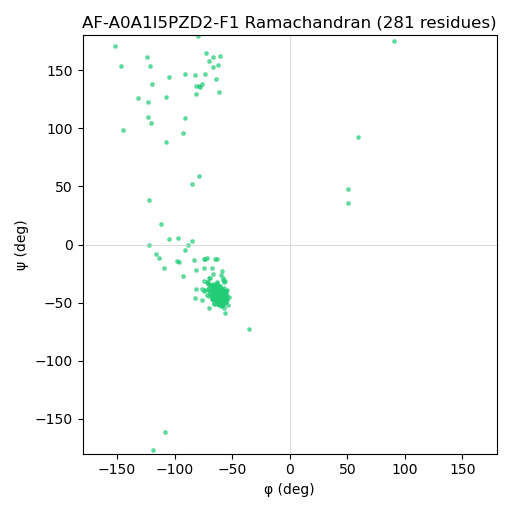3.994 -14.965 6.844 1.00 94.31 234 LEU A C 1
ATOM 1905 O O . LEU A 1 234 ? -14.594 -15.269 7.872 1.00 94.31 234 LEU A O 1
ATOM 1909 N N . TYR A 1 235 ? -14.249 -13.839 6.173 1.00 95.06 235 TYR A N 1
ATOM 1910 C CA . TYR A 1 235 ? -15.278 -12.890 6.588 1.00 95.06 235 TYR A CA 1
ATOM 1911 C C . TYR A 1 235 ? -16.674 -13.523 6.589 1.00 95.06 235 TYR A C 1
ATOM 1913 O O . TYR A 1 235 ? -17.425 -13.348 7.547 1.00 95.06 235 TYR A O 1
ATOM 1921 N N . GLU A 1 236 ? -17.035 -14.280 5.549 1.00 93.69 236 GLU A N 1
ATOM 1922 C CA . GLU A 1 236 ? -18.331 -14.969 5.485 1.00 93.69 236 GLU A CA 1
ATOM 1923 C C . GLU A 1 236 ? -18.472 -16.029 6.585 1.00 93.69 236 GLU A C 1
ATOM 1925 O O . GLU A 1 236 ? -19.519 -16.121 7.230 1.00 93.69 236 GLU A O 1
ATOM 1930 N N . SER A 1 237 ? -17.404 -16.784 6.858 1.00 92.12 237 SER A N 1
ATOM 1931 C CA . SER A 1 237 ? -17.363 -17.748 7.964 1.00 92.12 237 SER A CA 1
ATOM 1932 C C . SER A 1 237 ? -17.482 -17.077 9.338 1.00 92.12 237 SER A C 1
ATOM 1934 O O . SER A 1 237 ? -18.215 -17.567 10.203 1.00 92.12 237 SER A O 1
ATOM 1936 N N . ALA A 1 238 ? -16.790 -15.952 9.545 1.00 92.50 238 ALA A N 1
ATOM 1937 C CA . ALA A 1 238 ? -16.840 -15.173 10.782 1.00 92.50 238 ALA A CA 1
ATOM 1938 C C . ALA A 1 238 ? -18.205 -14.503 10.991 1.00 92.50 238 ALA A C 1
ATOM 1940 O O . ALA A 1 238 ? -18.684 -14.431 12.116 1.00 92.50 238 ALA A O 1
ATOM 1941 N N . SER A 1 239 ? -18.860 -14.073 9.910 1.00 91.19 239 SER A N 1
ATOM 1942 C CA . SER A 1 239 ? -20.187 -13.447 9.970 1.00 91.19 239 SER A CA 1
ATOM 1943 C C . SER A 1 239 ? -21.295 -14.438 10.340 1.00 91.19 239 SER A C 1
ATOM 1945 O O . SER A 1 239 ? -22.288 -14.042 10.938 1.00 91.19 239 SER A O 1
ATOM 1947 N N . LYS A 1 240 ? -21.139 -15.726 9.997 1.00 91.56 240 LYS A N 1
ATOM 1948 C CA . LYS A 1 240 ? -22.101 -16.788 10.349 1.00 91.56 240 LYS A CA 1
ATOM 1949 C C . LYS A 1 240 ? -21.917 -17.315 11.770 1.00 91.56 240 LYS A C 1
ATOM 1951 O O . LYS A 1 240 ? -22.891 -17.652 12.431 1.00 91.56 240 LYS A O 1
ATOM 1956 N N . ASN A 1 241 ? -20.671 -17.441 12.216 1.00 92.06 241 ASN A N 1
ATOM 1957 C CA . ASN A 1 241 ? -20.334 -17.921 13.551 1.00 92.06 241 ASN A CA 1
ATOM 1958 C C . ASN A 1 241 ? -19.090 -17.171 14.030 1.00 92.06 241 ASN A C 1
ATOM 1960 O O . ASN A 1 241 ? -17.970 -17.505 13.620 1.00 92.06 241 ASN A O 1
ATOM 1964 N N . ILE A 1 242 ? -19.324 -16.138 14.837 1.00 91.62 242 ILE A N 1
ATOM 1965 C CA . ILE A 1 242 ? -18.313 -15.168 15.241 1.00 91.62 242 ILE A CA 1
ATOM 1966 C C . ILE A 1 242 ? -17.468 -15.708 16.398 1.00 91.62 242 ILE A C 1
ATOM 1968 O O . ILE A 1 242 ? -17.985 -16.175 17.409 1.00 91.62 242 ILE A O 1
ATOM 1972 N N . SER A 1 243 ? -16.147 -15.637 16.251 1.00 93.31 243 SER A N 1
ATOM 1973 C CA . SER A 1 243 ? -15.192 -15.984 17.303 1.00 93.31 243 SER A CA 1
ATOM 1974 C C . SER A 1 243 ? -13.957 -15.095 17.203 1.00 93.31 243 SER A C 1
ATOM 1976 O O . SER A 1 243 ? -13.627 -14.601 16.122 1.00 93.31 243 SER A O 1
ATOM 1978 N N . ILE A 1 244 ? -13.278 -14.884 18.333 1.00 90.94 244 ILE A N 1
ATOM 1979 C CA . ILE A 1 244 ? -12.077 -14.038 18.402 1.00 90.94 244 ILE A CA 1
ATOM 1980 C C . ILE A 1 244 ? -11.005 -14.569 17.445 1.00 90.94 244 ILE A C 1
ATOM 1982 O O . ILE A 1 244 ? -10.496 -13.817 16.621 1.00 90.94 244 ILE A O 1
ATOM 1986 N N . GLU A 1 245 ? -10.769 -15.881 17.464 1.00 91.62 245 GLU A N 1
ATOM 1987 C CA . GLU A 1 245 ? -9.802 -16.554 16.591 1.00 91.62 245 GLU A CA 1
ATOM 1988 C C . GLU A 1 245 ? -10.068 -16.284 15.100 1.00 91.62 245 GLU A C 1
ATOM 1990 O O . GLU A 1 245 ? -9.150 -16.000 14.331 1.00 91.62 245 GLU A O 1
ATOM 1995 N N . LYS A 1 246 ? -11.334 -16.319 14.662 1.00 93.50 246 LYS A N 1
ATOM 1996 C CA . LYS A 1 246 ? -11.680 -16.030 13.263 1.00 93.50 246 LYS A CA 1
ATOM 1997 C C . LYS A 1 246 ? -11.417 -14.574 12.892 1.00 93.50 246 LYS A C 1
ATOM 1999 O O . LYS A 1 246 ? -10.988 -14.311 11.770 1.00 93.50 246 LYS A O 1
ATOM 2004 N N . ILE A 1 247 ? -11.673 -13.639 13.806 1.00 93.38 247 ILE A N 1
ATOM 2005 C CA . ILE A 1 247 ? -11.411 -12.211 13.595 1.00 93.38 247 ILE A CA 1
ATOM 2006 C C . ILE A 1 247 ? -9.904 -11.933 13.544 1.00 93.38 247 ILE A C 1
ATOM 2008 O O . ILE A 1 247 ? -9.456 -11.195 12.667 1.00 93.38 247 ILE A O 1
ATOM 2012 N N . GLU A 1 248 ? -9.116 -12.551 14.423 1.00 91.88 248 GLU A N 1
ATOM 2013 C CA . GLU A 1 248 ? -7.651 -12.453 14.415 1.00 91.88 248 GLU A CA 1
ATOM 2014 C C . GLU A 1 248 ? -7.060 -13.043 13.130 1.00 91.88 248 GLU A C 1
ATOM 2016 O O . GLU A 1 248 ? -6.252 -12.394 12.461 1.00 91.88 248 GLU A O 1
ATOM 2021 N N . ASN A 1 249 ? -7.529 -14.224 12.716 1.00 93.44 249 ASN A N 1
ATOM 2022 C CA . ASN A 1 249 ? -7.141 -14.828 11.443 1.00 93.44 249 ASN A CA 1
ATOM 2023 C C . ASN A 1 249 ? -7.507 -13.921 10.261 1.00 93.44 249 ASN A C 1
ATOM 2025 O O . ASN A 1 249 ? -6.680 -13.679 9.385 1.00 93.44 249 ASN A O 1
ATOM 2029 N N . LEU A 1 250 ? -8.713 -13.352 10.243 1.00 95.19 250 LEU A N 1
ATOM 2030 C CA . LEU A 1 250 ? -9.121 -12.402 9.210 1.00 95.19 250 LEU A CA 1
ATOM 2031 C C . LEU A 1 250 ? -8.204 -11.165 9.170 1.00 95.19 250 LEU A C 1
ATOM 2033 O O . LEU A 1 250 ? -7.759 -10.768 8.089 1.00 95.19 250 LEU A O 1
ATOM 2037 N N . GLN A 1 251 ? -7.875 -10.584 10.329 1.00 95.38 251 GLN A N 1
ATOM 2038 C CA . GLN A 1 251 ? -6.956 -9.448 10.423 1.00 95.38 251 GLN A CA 1
ATOM 2039 C C . GLN A 1 251 ? -5.556 -9.809 9.914 1.00 95.38 251 GLN A C 1
ATOM 2041 O O . GLN A 1 251 ? -4.956 -9.017 9.185 1.00 95.38 251 GLN A O 1
ATOM 2046 N N . LYS A 1 252 ? -5.051 -11.006 10.232 1.00 94.88 252 LYS A N 1
ATOM 2047 C CA . LYS A 1 252 ? -3.755 -11.491 9.741 1.00 94.88 252 LYS A CA 1
ATOM 2048 C C . LYS A 1 252 ? -3.700 -11.483 8.214 1.00 94.88 252 LYS A C 1
ATOM 2050 O O . LYS A 1 252 ? -2.790 -10.889 7.642 1.00 94.88 252 LYS A O 1
ATOM 2055 N N . TYR A 1 253 ? -4.703 -12.047 7.538 1.00 96.25 253 TYR A N 1
ATOM 2056 C CA . TYR A 1 253 ? -4.756 -12.030 6.070 1.00 96.25 253 TYR A CA 1
ATOM 2057 C C . TYR A 1 253 ? -4.891 -10.603 5.506 1.00 96.25 253 TYR A C 1
ATOM 2059 O O . TYR A 1 253 ? -4.325 -10.287 4.456 1.00 96.25 253 TYR A O 1
ATOM 2067 N N . ILE A 1 254 ? -5.600 -9.706 6.199 1.00 95.38 254 ILE A N 1
ATOM 2068 C CA . ILE A 1 254 ? -5.672 -8.285 5.826 1.00 95.38 254 ILE A CA 1
ATOM 2069 C C . ILE A 1 254 ? -4.294 -7.615 5.929 1.00 95.38 254 ILE A C 1
ATOM 2071 O O . ILE A 1 254 ? -3.917 -6.875 5.014 1.00 95.38 254 ILE A O 1
ATOM 2075 N N . ASN A 1 255 ? -3.530 -7.893 6.985 1.00 95.25 255 ASN A N 1
ATOM 2076 C CA . ASN A 1 255 ? -2.171 -7.383 7.162 1.00 95.25 255 ASN A CA 1
ATOM 2077 C C . ASN A 1 255 ? -1.218 -7.956 6.108 1.00 95.25 255 ASN A C 1
ATOM 2079 O O . ASN A 1 255 ? -0.510 -7.194 5.448 1.00 95.25 255 ASN A O 1
ATOM 2083 N N . GLU A 1 256 ? -1.259 -9.266 5.855 1.00 95.19 256 GLU A N 1
ATOM 2084 C CA . GLU A 1 256 ? -0.476 -9.916 4.796 1.00 95.19 256 GLU A CA 1
ATOM 2085 C C . GLU A 1 256 ? -0.746 -9.293 3.424 1.00 95.19 256 GLU A C 1
ATOM 2087 O O . GLU A 1 256 ? 0.181 -9.029 2.657 1.00 95.19 256 GLU A O 1
ATOM 2092 N N . ARG A 1 257 ? -2.013 -8.989 3.120 1.00 95.25 257 ARG A N 1
ATOM 2093 C CA . ARG A 1 257 ? -2.390 -8.342 1.860 1.00 95.25 257 ARG A CA 1
ATOM 2094 C C . ARG A 1 257 ? -1.799 -6.942 1.722 1.00 95.25 257 ARG A C 1
ATOM 2096 O O . ARG A 1 257 ? -1.367 -6.577 0.631 1.00 95.25 257 ARG A O 1
ATOM 2103 N N . ARG A 1 258 ? -1.790 -6.149 2.799 1.00 94.56 258 ARG A N 1
ATOM 2104 C CA . ARG A 1 258 ? -1.251 -4.773 2.801 1.00 94.56 258 ARG A CA 1
ATOM 2105 C C . ARG A 1 258 ? 0.261 -4.732 2.582 1.00 94.56 258 ARG A C 1
ATOM 2107 O O . ARG A 1 258 ? 0.760 -3.741 2.061 1.00 94.56 258 ARG A O 1
ATOM 2114 N N . HIS A 1 259 ? 0.969 -5.807 2.924 1.00 95.06 259 HIS A N 1
ATOM 2115 C CA . HIS A 1 259 ? 2.400 -5.963 2.659 1.00 95.06 259 HIS A CA 1
ATOM 2116 C C . HIS A 1 259 ? 2.733 -6.232 1.185 1.00 95.06 259 HIS A C 1
ATOM 2118 O O . HIS A 1 259 ? 3.900 -6.172 0.793 1.00 95.06 259 HIS A O 1
ATOM 2124 N N . LEU A 1 260 ? 1.736 -6.540 0.353 1.00 94.06 260 LEU A N 1
ATOM 2125 C CA . LEU A 1 260 ? 1.952 -6.760 -1.071 1.00 94.06 260 LEU A CA 1
ATOM 2126 C C . LEU A 1 260 ? 2.096 -5.412 -1.789 1.00 94.06 260 LEU A C 1
ATOM 2128 O O . LEU A 1 260 ? 1.286 -4.513 -1.557 1.00 94.06 260 LEU A O 1
ATOM 2132 N N . PRO A 1 261 ? 3.070 -5.255 -2.705 1.00 91.38 261 PRO A N 1
ATOM 2133 C CA . PRO A 1 261 ? 3.332 -3.996 -3.401 1.00 91.38 261 PRO A CA 1
ATOM 2134 C C . PRO A 1 261 ? 2.329 -3.763 -4.541 1.00 91.38 261 PRO A C 1
ATOM 2136 O O . PRO A 1 261 ? 2.696 -3.647 -5.714 1.00 91.38 261 PRO A O 1
ATOM 2139 N N . VAL A 1 262 ? 1.046 -3.722 -4.185 1.00 88.94 262 VAL A N 1
ATOM 2140 C CA . VAL A 1 262 ? -0.083 -3.506 -5.082 1.00 88.94 262 VAL A CA 1
ATOM 2141 C C . VAL A 1 262 ? -0.827 -2.253 -4.635 1.00 88.94 262 VAL A C 1
ATOM 2143 O O . VAL A 1 262 ? -1.560 -2.255 -3.649 1.00 88.94 262 VAL A O 1
ATOM 2146 N N . PHE A 1 263 ? -0.633 -1.171 -5.383 1.00 85.56 263 PHE A N 1
ATOM 2147 C CA . PHE A 1 263 ? -1.094 0.159 -4.999 1.00 85.56 263 PHE A CA 1
ATOM 2148 C C . PHE A 1 263 ? -2.567 0.393 -5.340 1.00 85.56 263 PHE A C 1
ATOM 2150 O O . PHE A 1 263 ? -3.084 -0.065 -6.363 1.00 85.56 263 PHE A O 1
ATOM 2157 N N . GLU A 1 264 ? -3.247 1.159 -4.490 1.00 72.88 264 GLU A N 1
ATOM 2158 C CA . GLU A 1 264 ? -4.649 1.542 -4.681 1.00 72.88 264 GLU A CA 1
ATOM 2159 C C . GLU A 1 264 ? -4.818 2.788 -5.567 1.00 72.88 264 GLU A C 1
ATOM 2161 O O . GLU A 1 264 ? -5.942 3.193 -5.831 1.00 72.88 264 GLU A O 1
ATOM 2166 N N . MET A 1 265 ? -3.719 3.336 -6.098 1.00 80.12 265 MET A N 1
ATOM 2167 C CA . MET A 1 265 ? -3.658 4.567 -6.894 1.00 80.12 265 MET A CA 1
ATOM 2168 C C . MET A 1 265 ? -4.182 5.780 -6.114 1.00 80.12 265 MET A C 1
ATOM 2170 O O . MET A 1 265 ? -5.373 6.090 -6.127 1.00 80.12 265 MET A O 1
ATOM 2174 N N . ASN A 1 266 ? -3.297 6.510 -5.439 1.00 82.19 266 ASN A N 1
ATOM 2175 C CA . ASN A 1 266 ? -3.654 7.598 -4.525 1.00 82.19 266 ASN A CA 1
ATOM 2176 C C . ASN A 1 266 ? -4.522 8.694 -5.168 1.00 82.19 266 ASN A C 1
ATOM 2178 O O . ASN A 1 266 ? -5.360 9.302 -4.505 1.00 82.19 266 ASN A O 1
ATOM 2182 N N . ILE A 1 267 ? -4.364 8.958 -6.469 1.00 79.25 267 ILE A N 1
ATOM 2183 C CA . ILE A 1 267 ? -5.242 9.894 -7.193 1.00 79.25 267 ILE A CA 1
ATOM 2184 C C . ILE A 1 267 ? -6.689 9.386 -7.185 1.00 79.25 267 ILE A C 1
ATOM 2186 O O . ILE A 1 267 ? -7.595 10.129 -6.814 1.00 79.25 267 ILE A O 1
ATOM 2190 N N . VAL A 1 268 ? -6.895 8.112 -7.524 1.00 80.44 268 VAL A N 1
ATOM 2191 C CA . VAL A 1 268 ? -8.216 7.472 -7.521 1.00 80.44 268 VAL A CA 1
ATOM 2192 C C . VAL A 1 268 ? -8.809 7.487 -6.118 1.00 80.44 268 VAL A C 1
ATOM 2194 O O . VAL A 1 268 ? -9.975 7.850 -5.958 1.00 80.44 268 VAL A O 1
ATOM 2197 N N . HIS A 1 269 ? -8.002 7.145 -5.110 1.00 83.25 269 HIS A N 1
ATOM 2198 C CA . HIS A 1 269 ? -8.427 7.180 -3.715 1.00 83.25 269 HIS A CA 1
ATOM 2199 C C . HIS A 1 269 ? -8.885 8.588 -3.312 1.00 83.25 269 HIS A C 1
ATOM 2201 O O . HIS A 1 269 ? -10.007 8.745 -2.850 1.00 83.25 269 HIS A O 1
ATOM 2207 N N . ARG A 1 270 ? -8.079 9.634 -3.548 1.00 82.19 270 ARG A N 1
ATOM 2208 C CA . ARG A 1 270 ? -8.433 11.021 -3.187 1.00 82.19 270 ARG A CA 1
ATOM 2209 C C . ARG A 1 270 ? -9.707 11.516 -3.868 1.00 82.19 270 ARG A C 1
ATOM 2211 O O . ARG A 1 270 ? -10.518 12.157 -3.213 1.00 82.19 270 ARG A O 1
ATOM 2218 N N . LEU A 1 271 ? -9.895 11.200 -5.150 1.00 83.38 271 LEU A N 1
ATOM 2219 C CA . LEU A 1 271 ? -11.087 11.607 -5.904 1.00 83.38 271 LEU A CA 1
ATOM 2220 C C . LEU A 1 271 ? -12.347 10.843 -5.479 1.00 83.38 271 LEU A C 1
ATOM 2222 O O . LEU A 1 271 ? -13.450 11.381 -5.531 1.00 83.38 271 LEU A O 1
ATOM 2226 N N . SER A 1 272 ? -12.191 9.583 -5.074 1.00 84.25 272 SER A N 1
ATOM 2227 C CA . SER A 1 272 ? -13.324 8.711 -4.754 1.00 84.25 272 SER A CA 1
ATOM 2228 C C . SER A 1 272 ? -13.654 8.677 -3.265 1.00 84.25 272 SER A C 1
ATOM 2230 O O . SER A 1 272 ? -14.746 8.231 -2.919 1.00 84.25 272 SER A O 1
ATOM 2232 N N . ALA A 1 273 ? -12.749 9.146 -2.398 1.00 84.00 273 ALA A N 1
ATOM 2233 C CA . ALA A 1 273 ? -12.835 8.956 -0.955 1.00 84.00 273 ALA A CA 1
ATOM 2234 C C . ALA A 1 273 ? -14.156 9.485 -0.383 1.00 84.00 273 ALA A C 1
ATOM 2236 O O . ALA A 1 273 ? -14.972 8.712 0.105 1.00 84.00 273 ALA A O 1
ATOM 2237 N N . THR A 1 274 ? -14.436 10.777 -0.563 1.00 84.50 274 THR A N 1
ATOM 2238 C CA . THR A 1 274 ? -15.675 11.404 -0.079 1.00 84.50 274 THR A CA 1
ATOM 2239 C C . THR A 1 274 ? -16.927 10.699 -0.600 1.00 84.50 274 THR A C 1
ATOM 2241 O O . THR A 1 274 ? -17.874 10.467 0.149 1.00 84.50 274 THR A O 1
ATOM 2244 N N . LYS A 1 275 ? -16.940 10.319 -1.885 1.00 86.94 275 LYS A N 1
ATOM 2245 C CA . LYS A 1 275 ? -18.075 9.621 -2.508 1.00 86.94 275 LYS A CA 1
ATOM 2246 C C . LYS A 1 275 ? -18.304 8.247 -1.879 1.00 86.94 275 LYS A C 1
ATOM 2248 O O . LYS A 1 275 ? -19.445 7.858 -1.651 1.00 86.94 275 LYS A O 1
ATOM 2253 N N . TYR A 1 276 ? -17.235 7.496 -1.649 1.00 87.69 276 TYR A N 1
ATOM 2254 C CA . TYR A 1 276 ? -17.306 6.140 -1.123 1.00 87.69 276 TYR A CA 1
ATOM 2255 C C . TYR A 1 276 ? -17.609 6.113 0.372 1.00 87.69 276 TYR A C 1
ATOM 2257 O O . TYR A 1 276 ? -18.442 5.308 0.772 1.00 87.69 276 TYR A O 1
ATOM 2265 N N . THR A 1 277 ? -17.059 7.033 1.165 1.00 84.44 277 THR A N 1
ATOM 2266 C CA . THR A 1 277 ? -17.433 7.189 2.579 1.00 84.44 277 THR A CA 1
ATOM 2267 C C . THR A 1 277 ? -18.934 7.443 2.716 1.00 84.44 277 THR A C 1
ATOM 2269 O O . THR A 1 277 ? -19.626 6.699 3.407 1.00 84.44 277 THR A O 1
ATOM 2272 N N . LYS A 1 278 ? -19.471 8.409 1.955 1.00 85.56 278 LYS A N 1
ATOM 2273 C CA . LYS A 1 278 ? -20.910 8.714 1.952 1.00 85.56 278 LYS A CA 1
ATOM 2274 C C . LYS A 1 278 ? -21.762 7.519 1.529 1.00 85.56 278 LYS A C 1
ATOM 2276 O O . LYS A 1 278 ? -22.777 7.245 2.153 1.00 85.56 278 LYS A O 1
ATOM 2281 N N . LEU A 1 279 ? -21.342 6.799 0.486 1.00 88.69 279 LEU A N 1
ATOM 2282 C CA . LEU A 1 279 ? -22.055 5.610 0.017 1.00 88.69 279 LEU A CA 1
ATOM 2283 C C . LEU A 1 279 ? -22.047 4.486 1.058 1.00 88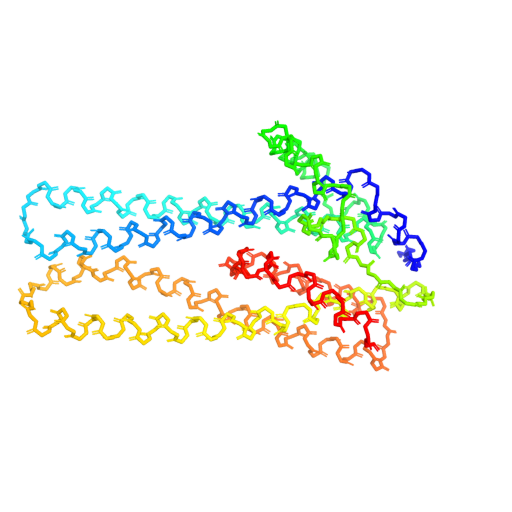.69 279 LEU A C 1
ATOM 2285 O O . LEU A 1 279 ? -23.030 3.767 1.164 1.00 88.69 279 LEU A O 1
ATOM 2289 N N . TYR A 1 280 ? -20.951 4.310 1.799 1.00 87.44 280 TYR A N 1
ATOM 2290 C CA . TYR A 1 280 ? -20.877 3.299 2.850 1.00 87.44 280 TYR A CA 1
ATOM 2291 C C . TYR A 1 280 ? -21.812 3.624 4.012 1.00 87.44 280 TYR A C 1
ATOM 2293 O O . TYR A 1 280 ? -22.539 2.750 4.465 1.00 87.44 280 TYR A O 1
ATOM 2301 N N . ASN A 1 281 ? -21.843 4.887 4.439 1.00 85.06 281 ASN A N 1
ATOM 2302 C CA . ASN A 1 281 ? -22.689 5.344 5.542 1.00 85.06 281 ASN A CA 1
ATOM 2303 C C . ASN A 1 281 ? -24.201 5.232 5.240 1.00 85.06 281 ASN A C 1
ATOM 2305 O O . ASN A 1 281 ? -25.013 5.343 6.153 1.00 85.06 281 ASN A O 1
ATOM 2309 N N . GLN A 1 282 ? -24.582 4.998 3.979 1.00 85.69 282 GLN A N 1
ATOM 2310 C CA . GLN A 1 282 ? -25.962 4.747 3.542 1.00 85.69 282 GLN A CA 1
ATOM 2311 C C . GLN A 1 282 ? -26.360 3.256 3.540 1.00 85.69 282 GLN A C 1
ATOM 2313 O O . GLN A 1 282 ? -27.514 2.956 3.235 1.00 85.69 282 GLN A O 1
ATOM 2318 N N . ILE A 1 283 ? -25.427 2.333 3.821 1.00 81.50 283 ILE A N 1
ATOM 2319 C CA . ILE A 1 283 ? -25.633 0.869 3.840 1.00 81.50 283 ILE A CA 1
ATOM 2320 C C . ILE A 1 283 ? -25.758 0.377 5.281 1.00 81.50 283 ILE A C 1
ATOM 2322 O O . ILE A 1 283 ? -26.741 -0.339 5.559 1.00 81.50 283 ILE A O 1
#

Radius of gyration: 21.72 Å; Cα contacts (8 Å, |Δi|>4): 298; chains: 1; bounding box: 55×39×64 Å

Mean predicted aligned error: 5.12 Å

Solvent-accessible surface area (backbone atoms only — not comparable to full-atom values): 14666 Å² total; per-residue (Å²): 131,73,56,40,30,39,67,52,30,58,53,46,45,58,33,68,70,41,31,45,31,51,52,31,18,52,51,27,40,52,48,15,48,51,30,49,52,51,23,54,51,29,39,53,53,24,22,57,45,37,74,76,47,93,44,70,71,44,53,53,51,28,53,52,28,51,52,50,24,52,52,27,52,50,54,17,48,53,25,22,38,53,15,29,52,32,47,46,53,39,45,27,41,34,51,43,61,33,87,68,80,50,57,73,68,59,47,50,52,51,48,54,53,25,52,53,55,38,67,76,37,43,74,63,44,66,55,29,57,77,22,25,40,72,38,90,70,60,26,48,28,66,79,67,81,73,99,64,86,36,61,27,75,55,28,45,51,49,50,50,49,50,55,51,53,54,46,55,54,44,50,56,54,49,54,54,53,49,50,54,51,51,55,50,52,52,54,52,48,52,57,50,60,75,75,53,91,69,53,75,65,37,46,47,60,30,41,46,62,48,51,53,52,52,49,57,49,51,54,43,50,50,53,43,48,55,40,49,53,51,39,52,53,42,48,55,52,30,73,76,58,74,48,70,69,48,52,52,53,36,49,50,42,52,48,58,44,48,50,38,86,72,77,76,47,70,69,60,43,65,73,41,35,36,60,50,46,56,55,55,79,74,110

InterPro domains:
  IPR049920 Probable CBASS effector molecule IK1_05631-like [PF18159] (8-193)

pLDDT: mean 89.9, std 6.8, range [62.91, 97.75]

Organism: NCBI:txid43305

Nearest PDB structures (foldseek):
  8to0-assembly1_z1  TM=2.369E-01  e=2.629E+00  Mus musculus
  8qoe-assembly1_A  TM=2.190E-01  e=3.316E+00  Bacillus subtilis
  8chb-assembly1_B  TM=2.171E-01  e=4.184E+00  Bacillus subtilis